Protein AF-A0AAU3Q6U6-F1 (afdb_monomer)

Foldseek 3Di:
DDDDDDDDDDDDDDDDDDDDPPPPPPPDDDPDDPCPVPDDQQAFDDPVLLVVLLVVLVVCVVVVLDDPVRNVVLNVQSVVDGTNNSSVVSVVVSVVSVPDDDDDDDDDDPPCPVPPPVVVVVVVVVVVVVVPPPDDDDDPDDDDPDPDDPPVPDDPPPDDQAFCQALVNVVVVQVQVCVVPVFQKFQKWKGFRQKIKTKHQDPVDNQKIAIWMDRVHTDTDPDDRIDGDDPPRDIDRSVLADSNLSNVCQVCQCVQQVAVVKHFGMKMWHAACDDPRHPAIKIKTWIADPVRWIWIFIAHSHNHTDDTHHTD

Sequence (312 aa):
MQSPTAVTDLTSRRAGASRDTRTTSWRNALIGRRSSSGYPGHTRAREIDRAATVRALDDARAEGQLTADEHSALTELAAEARTLGDLAELVDDLQRRADAPLPPSPPRSYRSTVLNATLGVLAVLAAIAGFAVTGGEDRPPVAQASVPLDLSAVEPLVIATPKLTTAEGMTLFRERYRAKFGDTIVDEVWFHEDYASVKRVAPDGAQWAVGYDYRGGFQPAPGPVLSTRERDRVPVDLATVDFEAIGKVAATAPVTTKVPQGVVSTVSIDVPDSGSFGGRPVAEVNVRNERSQYGDVQVSITGEVLKVREVR

Structure (mmCIF, N/CA/C/O backbone):
data_AF-A0AAU3Q6U6-F1
#
_entry.id   AF-A0AAU3Q6U6-F1
#
loop_
_atom_site.group_PDB
_atom_site.id
_atom_site.type_symbol
_atom_site.label_atom_id
_atom_site.label_alt_id
_atom_site.label_comp_id
_atom_site.label_asym_id
_atom_site.label_entity_id
_atom_site.label_seq_id
_atom_site.pdbx_PDB_ins_code
_atom_site.Cartn_x
_atom_site.Cartn_y
_atom_site.Cartn_z
_atom_site.occupancy
_atom_site.B_iso_or_equiv
_atom_site.auth_seq_id
_atom_site.auth_comp_id
_atom_site.auth_asym_id
_atom_site.auth_atom_id
_atom_site.pdbx_PDB_model_num
ATOM 1 N N . MET A 1 1 ? 82.939 33.287 -1.348 1.00 40.28 1 MET A N 1
ATOM 2 C CA . MET A 1 1 ? 81.701 33.173 -2.146 1.00 40.28 1 MET A CA 1
ATOM 3 C C . MET A 1 1 ? 80.531 33.171 -1.177 1.00 40.28 1 MET A C 1
ATOM 5 O O . MET A 1 1 ? 80.580 32.420 -0.218 1.00 40.28 1 MET A O 1
ATOM 9 N N . GLN A 1 2 ? 79.570 34.063 -1.434 1.00 42.53 2 GLN A N 1
ATOM 10 C CA . GLN A 1 2 ? 78.319 34.343 -0.706 1.00 42.53 2 GLN A CA 1
ATOM 11 C C . GLN A 1 2 ? 78.406 35.019 0.682 1.00 42.53 2 GLN A C 1
ATOM 13 O O . GLN A 1 2 ? 78.430 34.408 1.741 1.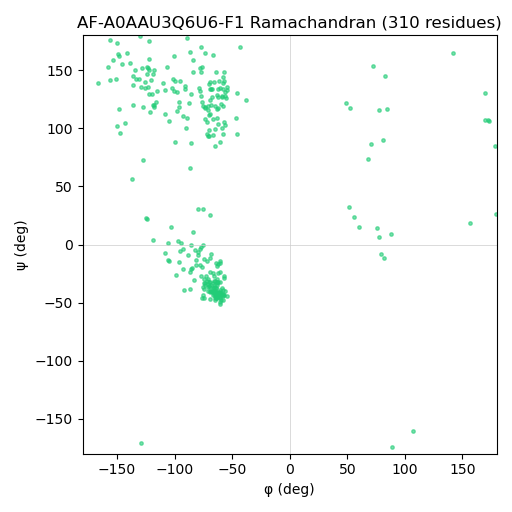00 42.53 2 GLN A O 1
ATOM 18 N N . SER A 1 3 ? 78.438 36.348 0.554 1.00 38.97 3 SER A N 1
ATOM 19 C CA . SER A 1 3 ? 77.976 37.469 1.386 1.00 38.97 3 SER A CA 1
ATOM 20 C C . SER A 1 3 ? 76.572 37.331 2.042 1.00 38.97 3 SER A C 1
ATOM 22 O O . SER A 1 3 ? 75.830 36.421 1.678 1.00 38.97 3 SER A O 1
ATOM 24 N N . PRO A 1 4 ? 76.197 38.244 2.976 1.00 58.09 4 PRO A N 1
ATOM 25 C CA . PRO A 1 4 ? 75.514 37.921 4.246 1.00 58.09 4 PRO A CA 1
ATOM 26 C C . PRO A 1 4 ? 74.229 38.743 4.561 1.00 58.09 4 PRO A C 1
ATOM 28 O O . PRO A 1 4 ? 73.846 39.612 3.784 1.00 58.09 4 PRO A O 1
ATOM 31 N N . THR A 1 5 ? 73.710 38.595 5.803 1.00 40.66 5 THR A N 1
ATOM 32 C CA . THR A 1 5 ? 72.963 39.607 6.625 1.00 40.66 5 THR A CA 1
ATOM 33 C C . THR A 1 5 ? 71.524 39.962 6.179 1.00 40.66 5 THR A C 1
ATOM 35 O O . THR A 1 5 ? 71.197 39.853 5.013 1.00 40.66 5 THR A O 1
ATOM 38 N N . ALA A 1 6 ? 70.569 40.401 7.009 1.00 37.91 6 ALA A N 1
ATOM 39 C CA . ALA A 1 6 ? 70.569 40.886 8.387 1.00 37.91 6 ALA A CA 1
ATOM 40 C C . ALA A 1 6 ? 69.169 40.744 9.020 1.00 37.91 6 ALA A C 1
ATOM 42 O O . ALA A 1 6 ? 68.145 40.853 8.349 1.00 37.91 6 ALA A O 1
ATOM 43 N N . VAL A 1 7 ? 69.170 40.597 10.344 1.00 41.94 7 VAL A N 1
ATOM 44 C CA . VAL A 1 7 ? 68.083 40.976 11.253 1.00 41.94 7 VAL A CA 1
ATOM 45 C C . VAL A 1 7 ? 68.163 42.487 11.475 1.00 41.94 7 VAL A C 1
ATOM 47 O O . VAL A 1 7 ? 69.245 43.005 11.751 1.00 41.94 7 VAL A O 1
ATOM 50 N N . THR A 1 8 ? 67.038 43.199 11.420 1.00 39.09 8 THR A N 1
ATOM 51 C CA . THR A 1 8 ? 66.878 44.478 12.127 1.00 39.09 8 THR A CA 1
ATOM 52 C C . THR A 1 8 ? 65.421 44.641 12.542 1.00 39.09 8 THR A C 1
ATOM 54 O O . THR A 1 8 ? 64.518 44.688 11.712 1.00 39.09 8 THR A O 1
ATOM 57 N N . ASP A 1 9 ? 65.236 44.678 13.853 1.00 36.41 9 ASP A N 1
ATOM 58 C CA . ASP A 1 9 ? 64.052 45.142 14.564 1.00 36.41 9 ASP A CA 1
ATOM 59 C C . ASP A 1 9 ? 64.133 46.672 14.706 1.00 36.41 9 ASP A C 1
ATOM 61 O O . ASP A 1 9 ? 65.248 47.185 14.802 1.00 36.41 9 ASP A O 1
ATOM 65 N N . LEU A 1 10 ? 62.991 47.375 14.721 1.00 33.50 10 LEU A N 1
ATOM 66 C CA . LEU A 1 10 ? 62.730 48.599 15.506 1.00 33.50 10 LEU A CA 1
ATOM 67 C C . LEU A 1 10 ? 61.415 49.292 15.086 1.00 33.50 10 LEU A C 1
ATOM 69 O O . LEU A 1 10 ? 61.331 49.994 14.084 1.00 33.50 10 LEU A O 1
ATOM 73 N N . THR A 1 11 ? 60.425 49.153 15.975 1.00 36.66 11 THR A N 1
ATOM 74 C CA . THR A 1 11 ? 59.533 50.204 16.522 1.00 36.66 11 THR A CA 1
ATOM 75 C C . THR A 1 11 ? 58.827 51.209 15.603 1.00 36.66 11 THR A C 1
ATOM 77 O O . THR A 1 11 ? 59.456 52.106 15.056 1.00 36.66 11 THR A O 1
ATOM 80 N N . SER A 1 12 ? 57.485 51.227 15.678 1.00 33.91 12 SER A N 1
ATOM 81 C CA . SER A 1 12 ? 56.650 52.435 15.906 1.00 33.91 12 SER A CA 1
ATOM 82 C C . SER A 1 12 ? 55.154 52.078 15.753 1.00 33.91 12 SER A C 1
ATOM 84 O O . SER A 1 12 ? 54.718 51.710 14.674 1.00 33.91 12 SER A O 1
ATOM 86 N N . ARG A 1 13 ? 54.362 51.988 16.832 1.00 33.09 13 ARG A N 1
ATOM 87 C CA . ARG A 1 13 ? 53.553 53.061 17.462 1.00 33.09 13 ARG A CA 1
ATOM 88 C C . ARG A 1 13 ? 52.161 53.292 16.817 1.00 33.09 13 ARG A C 1
ATOM 90 O O . ARG A 1 13 ? 52.053 53.873 15.750 1.00 33.09 13 ARG A O 1
ATOM 97 N N . ARG A 1 14 ? 51.137 53.042 17.652 1.00 31.28 14 ARG A N 1
ATOM 98 C CA . ARG A 1 14 ? 49.847 53.763 17.825 1.00 31.28 14 ARG A CA 1
ATOM 99 C C . ARG A 1 14 ? 48.633 53.499 16.909 1.00 31.28 14 ARG A C 1
ATOM 101 O O . ARG A 1 14 ? 48.745 53.427 15.699 1.00 31.28 14 ARG A O 1
ATOM 108 N N . ALA A 1 15 ? 47.479 53.603 17.594 1.00 32.31 15 ALA A N 1
ATOM 109 C CA . ALA A 1 15 ? 46.078 53.724 17.154 1.00 32.31 15 ALA A CA 1
ATOM 110 C C . ALA A 1 15 ? 45.446 52.398 16.678 1.00 32.31 15 ALA A C 1
ATOM 112 O O . ALA A 1 15 ? 45.916 51.794 15.735 1.00 32.31 15 ALA A O 1
ATOM 113 N N . GLY A 1 16 ? 44.423 51.810 17.306 1.00 31.11 16 GLY A N 1
ATOM 114 C CA . GLY A 1 16 ? 43.308 52.395 18.041 1.00 31.11 16 GLY A CA 1
ATOM 115 C C . GLY A 1 16 ? 42.231 52.849 17.060 1.00 31.11 16 GLY A C 1
ATOM 116 O O . GLY A 1 16 ? 42.312 53.988 16.631 1.00 31.11 16 GLY A O 1
ATOM 117 N N . ALA A 1 17 ? 41.273 51.978 16.712 1.00 31.95 17 ALA A N 1
ATOM 118 C CA . ALA A 1 17 ? 39.868 52.320 16.434 1.00 31.95 17 ALA A CA 1
ATOM 119 C C . ALA A 1 17 ? 39.086 51.146 15.810 1.00 31.95 17 ALA A C 1
ATOM 121 O O . ALA A 1 17 ? 39.504 50.541 14.832 1.00 31.95 17 ALA A O 1
ATOM 122 N N . SER A 1 18 ? 37.923 50.909 16.420 1.00 34.34 18 SER A N 1
ATOM 123 C CA . SER A 1 18 ? 36.642 50.462 15.860 1.00 34.34 18 SER A CA 1
ATOM 124 C C . SER A 1 18 ? 36.558 49.210 14.980 1.00 34.34 18 SER A C 1
ATOM 126 O O . SER A 1 18 ? 36.970 49.179 13.823 1.00 34.34 18 SER A O 1
ATOM 128 N N . ARG A 1 19 ? 35.792 48.249 15.516 1.00 37.84 19 ARG A N 1
ATOM 129 C CA . ARG A 1 19 ? 34.838 47.429 14.761 1.00 37.84 19 ARG A CA 1
ATOM 130 C C . ARG A 1 19 ? 34.144 48.284 13.702 1.00 37.84 19 ARG A C 1
ATOM 132 O O . ARG A 1 19 ? 33.500 49.264 14.059 1.00 37.84 19 ARG A O 1
ATOM 139 N N . ASP A 1 20 ? 34.218 47.855 12.453 1.00 34.31 20 ASP A N 1
ATOM 140 C CA . ASP A 1 20 ? 33.202 48.198 11.471 1.00 34.31 20 ASP A CA 1
ATOM 141 C C . ASP A 1 20 ? 33.057 47.029 10.496 1.00 34.31 20 ASP A C 1
ATOM 143 O O . ASP A 1 20 ? 33.844 46.828 9.569 1.00 34.31 20 ASP A O 1
ATOM 147 N N . THR A 1 21 ? 32.076 46.181 10.791 1.00 37.97 21 THR A N 1
ATOM 148 C CA . THR A 1 21 ? 31.503 45.207 9.866 1.00 37.97 21 THR A CA 1
ATOM 149 C C . THR A 1 21 ? 30.909 45.970 8.693 1.00 37.97 21 THR A C 1
ATOM 151 O O . THR A 1 21 ? 29.730 46.314 8.699 1.00 37.97 21 THR A O 1
ATOM 154 N N . ARG A 1 22 ? 31.729 46.237 7.674 1.00 31.73 22 ARG A N 1
ATOM 155 C CA . ARG A 1 22 ? 31.227 46.682 6.379 1.00 31.73 22 ARG A CA 1
ATOM 156 C C . ARG A 1 22 ? 30.561 45.499 5.695 1.00 31.73 22 ARG A C 1
ATOM 158 O O . ARG A 1 22 ? 31.198 44.676 5.045 1.00 31.73 22 ARG A O 1
ATOM 165 N N . THR A 1 23 ? 29.252 45.438 5.880 1.00 36.19 23 THR A N 1
ATOM 166 C CA . THR A 1 23 ? 28.285 44.907 4.928 1.00 36.19 23 THR A CA 1
ATOM 167 C C . THR A 1 23 ? 28.595 45.472 3.543 1.00 36.19 23 THR A C 1
ATOM 169 O O . THR A 1 23 ? 28.188 46.577 3.185 1.00 36.19 23 THR A O 1
ATOM 172 N N . THR A 1 24 ? 29.352 44.717 2.748 1.00 33.94 24 THR A N 1
ATOM 173 C CA . THR A 1 24 ? 29.457 44.960 1.311 1.00 33.94 24 THR A CA 1
ATOM 174 C C . THR A 1 24 ? 28.081 44.708 0.710 1.00 33.94 24 THR A C 1
ATOM 176 O O . THR A 1 24 ? 27.645 43.577 0.522 1.00 33.94 24 THR A O 1
ATOM 179 N N . SER A 1 25 ? 27.376 45.811 0.488 1.00 32.25 25 SER A N 1
ATOM 180 C CA . SER A 1 25 ? 26.169 45.920 -0.313 1.00 32.25 25 SER A CA 1
ATOM 181 C C . SER A 1 25 ? 26.452 45.404 -1.727 1.00 32.25 25 SER A C 1
ATOM 183 O O . SER A 1 25 ? 27.030 46.119 -2.541 1.00 32.25 25 SER A O 1
ATOM 185 N N . TRP A 1 26 ? 25.998 44.189 -2.033 1.00 31.75 26 TRP A N 1
ATOM 186 C CA . TRP A 1 26 ? 25.990 43.596 -3.380 1.00 31.75 26 TRP A CA 1
ATOM 187 C C . TRP A 1 26 ? 24.824 44.108 -4.247 1.00 31.75 26 TRP A C 1
ATOM 189 O O . TRP A 1 26 ? 24.308 43.403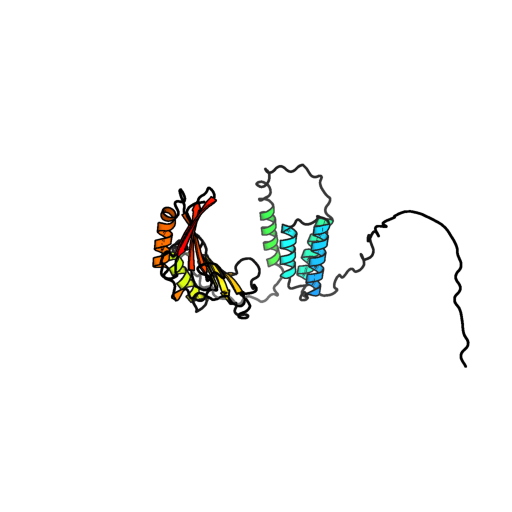 -5.109 1.00 31.75 26 TRP A O 1
ATOM 199 N N . ARG A 1 27 ? 24.385 45.354 -4.030 1.00 30.95 27 ARG A N 1
ATOM 200 C CA . ARG A 1 27 ? 23.413 46.011 -4.906 1.00 30.95 27 ARG A CA 1
ATOM 201 C C . ARG A 1 27 ? 24.094 46.409 -6.217 1.00 30.95 27 ARG A C 1
ATOM 203 O O . ARG A 1 27 ? 24.966 47.270 -6.222 1.00 30.95 27 ARG A O 1
ATOM 210 N N . ASN A 1 28 ? 23.602 45.838 -7.314 1.00 35.97 28 ASN A N 1
ATOM 211 C CA . ASN A 1 28 ? 23.705 46.353 -8.681 1.00 35.97 28 ASN A CA 1
ATOM 212 C C . ASN A 1 28 ? 25.089 46.374 -9.341 1.00 35.97 28 ASN A C 1
ATOM 214 O O . ASN A 1 28 ? 25.630 47.427 -9.665 1.00 35.97 28 ASN A O 1
ATOM 218 N N . ALA A 1 29 ? 25.569 45.196 -9.723 1.00 30.20 29 ALA A N 1
ATOM 219 C CA . ALA A 1 29 ? 26.283 45.045 -10.986 1.00 30.20 29 ALA A CA 1
ATOM 220 C C . ALA A 1 29 ? 26.040 43.623 -11.494 1.00 30.20 29 ALA A C 1
ATOM 222 O O . ALA A 1 29 ? 26.608 42.695 -10.937 1.00 30.20 29 ALA A O 1
ATOM 223 N N . LEU A 1 30 ? 25.138 43.497 -12.479 1.00 37.06 30 LEU A N 1
ATOM 224 C CA . LEU A 1 30 ? 24.973 42.421 -13.483 1.00 37.06 30 LEU A CA 1
ATOM 225 C C . LEU A 1 30 ? 23.534 42.346 -14.056 1.00 37.06 30 LEU A C 1
ATOM 227 O O . LEU A 1 30 ? 23.187 41.388 -14.741 1.00 37.06 30 LEU A O 1
ATOM 231 N N . ILE A 1 31 ? 22.728 43.410 -13.921 1.00 42.16 31 ILE A N 1
ATOM 232 C CA . ILE A 1 31 ? 21.690 43.719 -14.921 1.00 42.16 31 ILE A CA 1
ATOM 233 C C . ILE A 1 31 ? 22.434 44.093 -16.205 1.00 42.16 31 ILE A C 1
ATOM 235 O O . ILE A 1 31 ? 22.919 45.215 -16.348 1.00 42.16 31 ILE A O 1
ATOM 239 N N . GLY A 1 32 ? 22.636 43.127 -17.100 1.00 33.84 32 GLY A N 1
ATOM 240 C CA . GLY A 1 32 ? 23.518 43.381 -18.232 1.00 33.84 32 GLY A CA 1
ATOM 241 C C . GLY A 1 32 ? 23.757 42.258 -19.223 1.00 33.84 32 GLY A C 1
ATOM 242 O O . GLY A 1 32 ? 24.785 42.302 -19.884 1.00 33.84 32 GLY A O 1
ATOM 243 N N . ARG A 1 33 ? 22.846 41.294 -19.395 1.00 32.16 33 ARG A N 1
ATOM 244 C CA . ARG A 1 33 ? 22.688 40.622 -20.695 1.00 32.16 33 ARG A CA 1
ATOM 245 C C . ARG A 1 33 ? 21.215 40.342 -20.933 1.00 32.16 33 ARG A C 1
ATOM 247 O O . ARG A 1 33 ? 20.656 39.403 -20.388 1.00 32.16 33 ARG A O 1
ATOM 254 N N . ARG A 1 34 ? 20.612 41.147 -21.809 1.00 40.75 34 ARG A N 1
ATOM 255 C CA . ARG A 1 34 ? 19.480 40.693 -22.613 1.00 40.75 34 ARG A CA 1
ATOM 256 C C . ARG A 1 34 ? 19.972 39.478 -23.393 1.00 40.75 34 ARG A C 1
ATOM 258 O O . ARG A 1 34 ? 20.597 39.630 -24.438 1.00 40.75 34 ARG A O 1
ATOM 265 N N . SER A 1 35 ? 19.740 38.279 -22.883 1.00 44.19 35 SER A N 1
ATOM 266 C CA . SER A 1 35 ? 19.667 37.100 -23.731 1.00 44.19 35 SER A CA 1
ATOM 267 C C . SER A 1 35 ? 18.229 36.991 -24.220 1.00 44.19 35 SER A C 1
ATOM 269 O O . SER A 1 35 ? 17.525 36.039 -23.902 1.00 44.19 35 SER A O 1
ATOM 271 N N . SER A 1 36 ? 17.794 37.959 -25.035 1.00 49.78 36 SER A N 1
ATOM 272 C CA . SER A 1 36 ? 16.873 37.609 -26.111 1.00 49.78 36 SER A CA 1
ATOM 273 C C . SER A 1 36 ? 17.689 36.707 -27.029 1.00 49.78 36 SER A C 1
ATOM 275 O O . SER A 1 36 ? 18.416 37.170 -27.910 1.00 49.78 36 SER A O 1
ATOM 277 N N . SER A 1 37 ? 17.706 35.426 -26.678 1.00 50.78 37 SER A N 1
ATOM 278 C CA . SER A 1 37 ? 18.260 34.349 -27.473 1.00 50.78 37 SER A CA 1
ATOM 279 C C . SER A 1 37 ? 17.731 34.556 -28.890 1.00 50.78 37 SER A C 1
ATOM 281 O O . SER A 1 37 ? 16.533 34.440 -29.115 1.00 50.78 37 SER A O 1
ATOM 283 N N . GLY A 1 38 ? 18.588 34.964 -29.833 1.00 55.72 38 GLY A N 1
ATOM 284 C CA . GLY A 1 38 ? 18.219 35.221 -31.234 1.00 55.72 38 GLY A CA 1
ATOM 285 C C . GLY A 1 38 ? 17.859 33.945 -32.002 1.00 55.72 38 GLY A C 1
ATOM 286 O O . GLY A 1 38 ? 18.047 33.875 -33.212 1.00 55.72 38 GLY A O 1
ATOM 287 N N . TYR A 1 39 ? 17.414 32.919 -31.281 1.00 58.62 39 TYR A N 1
ATOM 288 C CA . TYR A 1 39 ? 17.035 31.617 -31.779 1.00 58.62 39 TYR A CA 1
ATOM 289 C C . TYR A 1 39 ? 15.505 31.544 -31.851 1.00 58.62 39 TYR A C 1
ATOM 291 O O . TYR A 1 39 ? 14.822 32.081 -30.978 1.00 58.62 39 TYR A O 1
ATOM 299 N N . PRO A 1 40 ? 14.944 30.886 -32.875 1.00 71.06 40 PRO A N 1
ATOM 300 C CA . PRO A 1 40 ? 13.499 30.761 -33.023 1.00 71.06 40 PRO A CA 1
ATOM 301 C C . PRO A 1 40 ? 12.854 30.083 -31.807 1.00 71.06 40 PRO A C 1
ATOM 303 O O . PRO A 1 40 ? 13.419 29.127 -31.273 1.00 71.06 40 PRO A O 1
ATOM 306 N N . GLY A 1 41 ? 11.646 30.502 -31.420 1.00 68.31 41 GLY A N 1
ATOM 307 C CA . GLY A 1 41 ? 10.931 29.951 -30.257 1.00 68.31 41 GLY A CA 1
ATOM 308 C C . GLY A 1 41 ? 10.701 28.434 -30.307 1.00 68.31 41 GLY A C 1
ATOM 309 O O . GLY A 1 41 ? 10.715 27.787 -29.272 1.00 68.31 41 GLY A O 1
ATOM 310 N N . HIS A 1 42 ? 10.621 27.834 -31.499 1.00 71.19 42 HIS A N 1
ATOM 311 C CA . HIS A 1 42 ? 10.498 26.379 -31.685 1.00 71.19 42 HIS A CA 1
ATOM 312 C C . HIS A 1 42 ? 11.804 25.596 -31.438 1.00 71.19 42 HIS A C 1
ATOM 314 O O . HIS A 1 42 ? 11.843 24.374 -31.591 1.00 71.19 42 HIS A O 1
ATOM 320 N N . THR A 1 43 ? 12.900 26.274 -31.090 1.00 77.62 43 THR A N 1
ATOM 321 C CA . THR A 1 43 ? 14.170 25.617 -30.767 1.00 77.62 43 THR A CA 1
ATOM 322 C C . THR A 1 43 ? 14.030 24.843 -29.463 1.00 77.62 43 THR A C 1
ATOM 324 O O . THR A 1 43 ? 13.533 25.377 -28.473 1.00 77.62 43 THR A O 1
ATOM 327 N N . ARG A 1 44 ? 14.503 23.592 -29.439 1.00 83.94 44 ARG A N 1
ATOM 328 C CA . ARG A 1 44 ? 14.466 22.750 -28.237 1.00 83.94 44 ARG A CA 1
ATOM 329 C C . ARG A 1 44 ? 15.230 23.404 -27.080 1.00 83.94 44 ARG A C 1
ATOM 331 O O . ARG A 1 44 ? 16.414 23.708 -27.229 1.00 83.94 44 ARG A O 1
ATOM 338 N N . ALA A 1 45 ? 14.574 23.532 -25.929 1.00 83.69 45 ALA A N 1
ATOM 339 C CA . ALA A 1 45 ? 15.178 24.034 -24.702 1.00 83.69 45 ALA A CA 1
ATOM 340 C C . ALA A 1 45 ? 16.230 23.052 -24.177 1.00 83.69 45 ALA A C 1
ATOM 342 O O . ALA A 1 45 ? 15.966 21.850 -23.998 1.00 83.69 45 ALA A O 1
ATOM 343 N N . ARG A 1 46 ? 17.436 23.562 -23.932 1.00 79.94 46 ARG A N 1
ATOM 344 C CA . ARG A 1 46 ? 18.512 22.807 -23.297 1.00 79.94 46 ARG A CA 1
ATOM 345 C C . ARG A 1 46 ? 18.383 22.920 -21.786 1.00 79.94 46 ARG A C 1
ATOM 347 O O . ARG A 1 46 ? 17.715 23.799 -21.253 1.00 79.94 46 ARG A O 1
ATOM 354 N N . GLU A 1 47 ? 19.107 22.055 -21.094 1.00 79.31 47 GLU A N 1
ATOM 355 C CA . GLU A 1 47 ? 19.128 22.055 -19.633 1.00 79.31 47 GLU A CA 1
ATOM 356 C C . GLU A 1 47 ? 19.654 23.370 -19.043 1.00 79.31 47 GLU A C 1
ATOM 358 O O . GLU A 1 47 ? 19.168 23.834 -18.019 1.00 79.31 47 GLU A O 1
ATOM 363 N N . ILE A 1 48 ? 20.590 24.029 -19.735 1.00 73.69 48 ILE A N 1
ATOM 364 C CA . ILE A 1 48 ? 21.085 25.352 -19.337 1.00 73.69 48 ILE A CA 1
ATOM 365 C C . ILE A 1 48 ? 20.004 26.439 -19.426 1.00 73.69 48 ILE A C 1
ATOM 367 O O . ILE A 1 48 ? 20.018 27.365 -18.619 1.00 73.69 48 ILE A O 1
ATOM 371 N N . ASP A 1 49 ? 19.060 26.307 -20.361 1.00 80.69 49 ASP A N 1
ATOM 372 C CA . ASP A 1 49 ? 17.958 27.253 -20.533 1.00 80.69 49 ASP A CA 1
ATOM 373 C C . ASP A 1 49 ? 16.914 27.046 -19.426 1.00 80.69 49 ASP A C 1
ATOM 375 O O . ASP A 1 49 ? 16.508 28.010 -18.782 1.00 80.69 49 ASP A O 1
ATOM 379 N N . ARG A 1 50 ? 16.575 25.785 -19.107 1.00 84.38 50 ARG A N 1
ATOM 380 C CA . ARG A 1 50 ? 15.703 25.453 -17.963 1.00 84.38 50 ARG A CA 1
ATOM 381 C C . ARG A 1 50 ? 16.297 25.930 -16.641 1.00 84.38 50 ARG A C 1
ATOM 383 O O . ARG A 1 50 ? 15.614 26.579 -15.857 1.00 84.38 50 ARG A O 1
ATOM 390 N N . ALA A 1 51 ? 17.587 25.679 -16.417 1.00 80.38 51 ALA A N 1
ATOM 391 C CA . ALA A 1 51 ? 18.280 26.121 -15.210 1.00 80.38 51 ALA A CA 1
ATOM 392 C C . ALA A 1 51 ? 18.326 27.654 -15.078 1.00 80.38 51 ALA A C 1
ATOM 394 O O . ALA A 1 51 ? 18.301 28.176 -13.964 1.00 80.38 51 ALA A O 1
ATOM 395 N N . ALA A 1 52 ? 18.389 28.389 -16.194 1.00 78.25 52 ALA A N 1
ATOM 396 C CA . ALA A 1 52 ? 18.306 29.847 -16.183 1.00 78.25 52 ALA A CA 1
ATOM 397 C C . ALA A 1 52 ? 16.897 30.339 -15.810 1.00 78.25 52 ALA A C 1
ATOM 399 O O . ALA A 1 52 ? 16.776 31.267 -15.012 1.00 78.25 52 ALA A O 1
ATOM 400 N N . THR A 1 53 ? 15.846 29.690 -16.321 1.00 83.00 53 THR A N 1
ATOM 401 C CA . THR A 1 53 ? 14.453 30.008 -15.972 1.00 83.00 53 THR A CA 1
ATOM 402 C C . THR A 1 53 ? 14.143 29.712 -14.505 1.00 83.00 53 THR A C 1
ATOM 404 O O . THR A 1 53 ? 13.553 30.553 -13.834 1.00 83.00 53 THR A O 1
ATOM 407 N N . VAL A 1 54 ? 14.600 28.576 -13.967 1.00 85.81 54 VAL A N 1
ATOM 408 C CA . VAL A 1 54 ? 14.403 28.233 -12.544 1.00 85.81 54 VAL A CA 1
ATOM 409 C C . VAL A 1 54 ? 15.054 29.269 -11.624 1.00 85.81 54 VAL A C 1
ATOM 411 O O . VAL A 1 54 ? 14.428 29.712 -10.668 1.00 85.81 54 VAL A O 1
ATOM 414 N N . ARG A 1 55 ? 16.254 29.762 -11.961 1.00 82.81 55 ARG A N 1
ATOM 415 C CA . ARG A 1 55 ? 16.891 30.852 -11.198 1.00 82.81 55 ARG A CA 1
ATOM 416 C C . ARG A 1 55 ? 16.063 32.139 -11.196 1.00 82.81 55 ARG A C 1
ATOM 418 O O . ARG A 1 55 ? 15.972 32.791 -10.165 1.00 82.81 55 ARG A O 1
ATOM 425 N N . ALA A 1 56 ? 15.434 32.490 -12.319 1.00 83.25 56 ALA A N 1
ATOM 426 C CA . ALA A 1 56 ? 14.554 33.658 -12.380 1.00 83.25 56 ALA A CA 1
ATOM 427 C C . ALA A 1 56 ? 13.290 33.486 -11.511 1.00 83.25 56 ALA A C 1
ATOM 429 O O . ALA A 1 56 ? 12.825 34.451 -10.906 1.00 83.25 56 ALA A O 1
ATOM 430 N N . LEU A 1 57 ? 12.757 32.262 -11.410 1.00 86.88 57 LEU A N 1
ATOM 431 C CA . LEU A 1 57 ? 11.639 31.934 -10.517 1.00 86.88 57 LEU A CA 1
ATOM 432 C C . LEU A 1 57 ? 12.047 31.997 -9.037 1.00 86.88 57 LEU A C 1
ATOM 434 O O . LEU A 1 57 ? 11.286 32.516 -8.219 1.00 86.88 57 LEU A O 1
ATOM 438 N N . ASP A 1 58 ? 13.247 31.522 -8.694 1.00 82.75 58 ASP A N 1
ATOM 439 C CA . ASP A 1 58 ? 13.805 31.615 -7.339 1.00 82.75 58 ASP A CA 1
ATOM 440 C C . ASP A 1 58 ? 13.983 33.076 -6.901 1.00 82.75 58 ASP A C 1
ATOM 442 O O . ASP A 1 58 ? 13.588 33.449 -5.792 1.00 82.75 58 ASP A O 1
ATOM 446 N N . ASP A 1 59 ? 14.509 33.921 -7.790 1.00 80.38 59 ASP A N 1
ATOM 447 C CA . ASP A 1 59 ? 14.673 35.355 -7.541 1.00 80.38 59 ASP A CA 1
ATOM 448 C C . ASP A 1 59 ? 13.310 36.044 -7.333 1.00 80.38 59 ASP A C 1
ATOM 450 O O . ASP A 1 59 ? 13.131 36.811 -6.385 1.00 80.38 59 ASP A O 1
ATOM 454 N N . ALA A 1 60 ? 12.304 35.717 -8.151 1.00 79.81 60 ALA A N 1
ATOM 455 C CA . ALA A 1 60 ? 10.948 36.248 -7.988 1.00 79.81 60 ALA A CA 1
ATOM 456 C C . ALA A 1 60 ? 10.265 35.762 -6.697 1.00 79.81 60 ALA A C 1
ATOM 458 O O . ALA A 1 60 ? 9.502 36.503 -6.067 1.00 79.81 60 ALA A O 1
ATOM 459 N N . ARG A 1 61 ? 10.564 34.536 -6.251 1.00 83.75 61 ARG A N 1
ATOM 460 C CA . ARG A 1 61 ? 10.109 34.020 -4.955 1.00 83.75 61 ARG A CA 1
ATOM 461 C C . ARG A 1 61 ? 10.765 34.768 -3.795 1.00 83.75 61 ARG A C 1
ATOM 463 O O . ARG A 1 61 ? 10.072 35.083 -2.824 1.00 83.75 61 ARG A O 1
ATOM 470 N N . ALA A 1 62 ? 12.057 35.076 -3.902 1.00 79.62 62 ALA A N 1
ATOM 471 C CA . ALA A 1 62 ? 12.798 35.847 -2.905 1.00 79.62 62 ALA A CA 1
ATOM 472 C C . ALA A 1 62 ? 12.296 37.299 -2.791 1.00 79.62 62 ALA A C 1
ATOM 474 O O . ALA A 1 62 ? 12.197 37.818 -1.679 1.00 79.62 62 ALA A O 1
ATOM 475 N N . GLU A 1 63 ? 11.895 37.913 -3.907 1.00 78.19 63 GLU A N 1
ATOM 476 C CA . GLU A 1 63 ? 11.283 39.252 -3.945 1.00 78.19 63 GLU A CA 1
ATOM 477 C C . GLU A 1 63 ? 9.797 39.246 -3.515 1.00 78.19 63 GLU A C 1
ATOM 479 O O . GLU A 1 63 ? 9.147 40.286 -3.429 1.00 78.19 63 GLU A O 1
ATOM 484 N N . GLY A 1 64 ? 9.234 38.069 -3.214 1.00 80.75 64 GLY A N 1
ATOM 485 C CA . GLY A 1 64 ? 7.852 37.916 -2.752 1.00 80.75 64 GLY A CA 1
ATOM 486 C C . GLY A 1 64 ? 6.794 38.060 -3.848 1.00 80.75 64 GLY A C 1
ATOM 487 O O . GLY A 1 64 ? 5.613 38.185 -3.528 1.00 80.75 64 GLY A O 1
ATOM 488 N N . GLN A 1 65 ? 7.195 38.018 -5.120 1.00 80.44 65 GLN A N 1
ATOM 489 C CA . GLN A 1 65 ? 6.291 38.070 -6.274 1.00 80.44 65 GLN A CA 1
ATOM 490 C C . GLN A 1 65 ? 5.572 36.738 -6.520 1.00 80.44 65 GLN A C 1
ATOM 492 O O . GLN A 1 65 ? 4.532 36.715 -7.173 1.00 80.44 65 GLN A O 1
ATOM 497 N N . LEU A 1 66 ? 6.110 35.641 -5.976 1.00 79.88 66 LEU A N 1
ATOM 498 C CA . LEU A 1 66 ? 5.520 34.305 -6.026 1.00 79.88 66 LEU A CA 1
ATOM 499 C C . LEU A 1 66 ? 5.263 33.768 -4.615 1.00 79.88 66 LEU A C 1
ATOM 501 O O . LEU A 1 66 ? 6.078 33.944 -3.698 1.00 79.88 66 LEU A O 1
ATOM 505 N N . THR A 1 67 ? 4.145 33.070 -4.436 1.00 80.25 67 THR A N 1
ATOM 506 C CA . THR A 1 67 ? 3.915 32.215 -3.262 1.00 80.25 67 THR A CA 1
ATOM 507 C C . THR A 1 67 ? 4.688 30.894 -3.383 1.00 80.25 67 THR A C 1
ATOM 509 O O . THR A 1 67 ? 5.274 30.595 -4.421 1.00 80.25 67 THR A O 1
ATOM 512 N N . ALA A 1 68 ? 4.749 30.103 -2.305 1.00 72.62 68 ALA A N 1
ATOM 513 C CA . ALA A 1 68 ? 5.460 28.819 -2.325 1.00 72.62 68 ALA A CA 1
ATOM 514 C C . ALA A 1 68 ? 4.820 27.812 -3.298 1.00 72.62 68 ALA A C 1
ATOM 516 O O . ALA A 1 68 ? 5.537 27.142 -4.035 1.00 72.62 68 ALA A O 1
ATOM 517 N N . ASP A 1 69 ? 3.488 27.763 -3.339 1.00 70.38 69 ASP A N 1
ATOM 518 C CA . ASP A 1 69 ? 2.747 26.837 -4.200 1.00 70.38 69 ASP A CA 1
ATOM 519 C C . ASP A 1 69 ? 2.866 27.237 -5.680 1.00 70.38 69 ASP A C 1
ATOM 521 O O . ASP A 1 69 ? 3.088 26.388 -6.541 1.00 70.38 69 ASP A O 1
ATOM 525 N N . GLU A 1 70 ? 2.806 28.541 -5.982 1.00 79.62 70 GLU A N 1
ATOM 526 C CA . GLU A 1 70 ? 3.019 29.061 -7.341 1.00 79.62 70 GLU A CA 1
ATOM 527 C C . GLU A 1 70 ? 4.450 28.831 -7.826 1.00 79.62 70 GLU A C 1
ATOM 529 O O . GLU A 1 70 ? 4.655 28.468 -8.981 1.00 79.62 70 GLU A O 1
ATOM 534 N N . HIS A 1 71 ? 5.444 29.013 -6.952 1.00 87.31 71 HIS A N 1
ATOM 535 C CA . HIS A 1 71 ? 6.838 28.716 -7.278 1.00 87.31 71 HIS A CA 1
ATOM 536 C C . HIS A 1 71 ? 7.035 27.229 -7.600 1.00 87.31 71 HIS A C 1
ATOM 538 O O . HIS A 1 71 ? 7.665 26.920 -8.611 1.00 87.31 71 HIS A O 1
ATOM 544 N N . SER A 1 72 ? 6.432 26.319 -6.825 1.00 78.56 72 SER A N 1
ATOM 545 C CA . SER A 1 72 ? 6.481 24.875 -7.103 1.00 78.56 72 SER A CA 1
ATOM 546 C C . SER A 1 72 ? 5.866 24.542 -8.466 1.00 78.56 72 SER A C 1
ATOM 548 O O . SER A 1 72 ? 6.511 23.895 -9.288 1.00 78.56 72 SER A O 1
ATOM 550 N N . ALA A 1 73 ? 4.663 25.053 -8.747 1.00 79.12 73 ALA A N 1
ATOM 551 C CA . ALA A 1 73 ? 3.967 24.806 -10.010 1.00 79.12 73 ALA A CA 1
ATOM 552 C C . ALA A 1 73 ? 4.718 25.383 -11.226 1.00 79.12 73 ALA A C 1
ATOM 554 O O . ALA A 1 73 ? 4.837 24.731 -12.261 1.00 79.12 73 ALA A O 1
ATOM 555 N N . LEU A 1 74 ? 5.270 26.596 -11.110 1.00 81.44 74 LEU A N 1
ATOM 556 C CA . LEU A 1 74 ? 6.043 27.218 -12.191 1.00 81.44 74 LEU A CA 1
ATOM 557 C C . LEU A 1 74 ? 7.383 26.510 -12.428 1.00 81.44 74 LEU A C 1
ATOM 559 O O . LEU A 1 74 ? 7.845 26.438 -13.566 1.00 81.44 74 LEU A O 1
ATOM 563 N N . THR A 1 75 ? 7.991 25.957 -11.377 1.00 82.06 75 THR A N 1
ATOM 564 C CA . THR A 1 75 ? 9.225 25.167 -11.487 1.00 82.06 75 THR A CA 1
ATOM 565 C C . THR A 1 75 ? 8.971 23.839 -12.202 1.00 82.06 75 THR A C 1
ATOM 567 O O . THR A 1 75 ? 9.769 23.443 -13.052 1.00 82.06 75 THR A O 1
ATOM 570 N N . GLU A 1 76 ? 7.841 23.182 -11.928 1.00 83.62 76 GLU A N 1
ATOM 571 C CA . GLU A 1 76 ? 7.402 21.983 -12.656 1.00 83.62 76 GLU A CA 1
ATOM 572 C C . GLU A 1 76 ? 7.141 22.288 -14.140 1.00 83.62 76 GLU A C 1
ATOM 574 O O . GLU A 1 76 ? 7.662 21.595 -15.015 1.00 83.62 76 GLU A O 1
ATOM 579 N N . LEU A 1 77 ? 6.447 23.390 -14.448 1.00 79.50 77 LEU A N 1
ATOM 580 C CA . LEU A 1 77 ? 6.216 23.826 -15.832 1.00 79.50 77 LEU A CA 1
ATOM 581 C C . LEU A 1 77 ? 7.522 24.146 -16.578 1.00 79.50 77 LEU A C 1
ATOM 583 O O . LEU A 1 77 ? 7.688 23.769 -17.740 1.00 79.50 77 LEU A O 1
ATOM 587 N N . ALA A 1 78 ? 8.482 24.795 -15.914 1.00 82.19 78 ALA A N 1
ATOM 588 C CA . ALA A 1 78 ? 9.798 25.061 -16.492 1.00 82.19 78 ALA A CA 1
ATOM 589 C C . ALA A 1 78 ? 10.597 23.768 -16.757 1.00 82.19 78 ALA A C 1
ATOM 591 O O . ALA A 1 78 ? 11.373 23.710 -17.716 1.00 82.19 78 ALA A O 1
ATOM 592 N N . ALA A 1 79 ? 10.400 22.724 -15.944 1.00 81.06 79 ALA A N 1
ATOM 593 C CA . ALA A 1 79 ? 11.022 21.416 -16.144 1.00 81.06 79 ALA A CA 1
ATOM 594 C C . ALA A 1 79 ? 10.424 20.663 -17.348 1.00 81.06 79 ALA A C 1
ATOM 596 O O . ALA A 1 79 ? 11.157 20.007 -18.094 1.00 81.06 79 ALA A O 1
ATOM 597 N N . GLU A 1 80 ? 9.116 20.796 -17.580 1.00 83.62 80 GLU A N 1
ATOM 598 C CA . GLU A 1 80 ? 8.406 20.144 -18.690 1.00 83.62 80 GLU A CA 1
ATOM 599 C C . GLU A 1 80 ? 8.545 20.872 -20.036 1.00 83.62 80 GLU A C 1
ATOM 601 O O . GLU A 1 80 ? 8.344 20.264 -21.095 1.00 83.62 80 GLU A O 1
ATOM 606 N N . ALA A 1 81 ? 8.948 22.145 -20.016 1.00 84.12 81 ALA A N 1
ATOM 607 C CA . ALA A 1 81 ? 9.137 22.965 -21.204 1.00 84.12 81 ALA A CA 1
ATOM 608 C C . ALA A 1 81 ? 10.101 22.320 -22.219 1.00 84.12 81 ALA A C 1
ATOM 610 O O . ALA A 1 81 ? 11.259 21.956 -21.934 1.00 84.12 81 ALA A O 1
ATOM 611 N N . ARG A 1 82 ? 9.613 22.188 -23.457 1.00 80.50 82 ARG A N 1
ATOM 612 C CA . ARG A 1 82 ? 10.340 21.524 -24.545 1.00 80.50 82 ARG A CA 1
ATOM 613 C C . ARG A 1 82 ? 11.028 22.524 -25.452 1.00 80.50 82 ARG A C 1
ATOM 615 O O . ARG A 1 82 ? 12.045 22.164 -26.052 1.00 80.50 82 ARG A O 1
ATOM 622 N N . THR A 1 83 ? 10.523 23.751 -25.534 1.00 86.94 83 THR A N 1
ATOM 623 C CA . THR A 1 83 ? 11.037 24.787 -26.429 1.00 86.94 83 THR A CA 1
ATOM 624 C C . THR A 1 83 ? 11.474 26.050 -25.688 1.00 86.94 83 THR A C 1
ATOM 626 O O . THR A 1 83 ? 11.088 26.299 -24.547 1.00 86.94 83 THR A O 1
ATOM 629 N N . LEU A 1 84 ? 12.324 26.850 -26.336 1.00 78.31 84 LEU A N 1
ATOM 630 C CA . LEU A 1 84 ? 12.714 28.167 -25.828 1.00 78.31 84 LEU A CA 1
ATOM 631 C C . LEU A 1 84 ? 11.533 29.146 -25.796 1.00 78.31 84 LEU A C 1
ATOM 633 O O . LEU A 1 84 ? 11.541 30.056 -24.974 1.00 78.31 84 LEU A O 1
ATOM 637 N N . GLY A 1 85 ? 10.535 28.960 -26.665 1.00 74.31 85 GLY A N 1
ATOM 638 C CA . GLY A 1 85 ? 9.288 29.722 -26.652 1.00 74.31 85 GLY A CA 1
ATOM 639 C C . GLY A 1 85 ? 8.484 29.473 -25.378 1.00 74.31 85 GLY A C 1
ATOM 640 O O . GLY A 1 85 ? 8.103 30.436 -24.722 1.00 74.31 85 GLY A O 1
ATOM 641 N N . ASP A 1 86 ? 8.340 28.206 -24.978 1.00 77.81 86 ASP A N 1
ATOM 642 C CA . ASP A 1 86 ? 7.613 27.812 -23.760 1.00 77.81 86 ASP A CA 1
ATOM 643 C C . ASP A 1 86 ? 8.240 28.457 -22.506 1.00 77.81 86 ASP A C 1
ATOM 645 O O . ASP A 1 86 ? 7.552 28.982 -21.633 1.00 77.81 86 ASP A O 1
ATOM 649 N N . LEU A 1 87 ? 9.577 28.463 -22.430 1.00 81.56 87 LEU A N 1
ATOM 650 C CA . LEU A 1 87 ? 10.309 29.103 -21.332 1.00 81.56 87 LEU A CA 1
ATOM 651 C C . LEU A 1 87 ? 10.212 30.635 -21.373 1.00 81.56 87 LEU A C 1
ATOM 653 O O . LEU A 1 87 ? 10.181 31.270 -20.320 1.00 81.56 87 LEU A O 1
ATOM 657 N N . ALA A 1 88 ? 10.186 31.234 -22.565 1.00 77.56 88 ALA A N 1
ATOM 658 C CA . ALA A 1 88 ? 10.073 32.681 -22.725 1.00 77.56 88 ALA A CA 1
ATOM 659 C C . ALA A 1 88 ? 8.688 33.197 -22.313 1.00 77.56 88 ALA A C 1
ATOM 661 O O . ALA A 1 88 ? 8.605 34.257 -21.702 1.00 77.56 88 ALA A O 1
ATOM 662 N N . GLU A 1 89 ? 7.626 32.440 -22.589 1.00 81.31 89 GLU A N 1
ATOM 663 C CA . GLU A 1 89 ? 6.256 32.778 -22.191 1.00 81.31 89 GLU A CA 1
ATOM 664 C C . GLU A 1 89 ? 6.084 32.774 -20.663 1.00 81.31 89 GLU A C 1
ATOM 666 O O . GLU A 1 89 ? 5.521 33.713 -20.101 1.00 81.31 89 GLU A O 1
ATOM 671 N N . LEU A 1 90 ? 6.666 31.783 -19.974 1.00 79.88 90 LEU A N 1
ATOM 672 C CA . LEU A 1 90 ? 6.681 31.716 -18.505 1.00 79.88 90 LEU A CA 1
ATOM 673 C C . LEU A 1 90 ? 7.381 32.930 -17.868 1.00 79.88 90 LEU A C 1
ATOM 675 O O . LEU A 1 90 ? 6.914 33.471 -16.866 1.00 79.88 90 LEU A O 1
ATOM 679 N N . VAL A 1 91 ? 8.502 33.369 -18.447 1.00 80.94 91 VAL A N 1
ATOM 680 C CA . VAL A 1 91 ? 9.261 34.528 -17.949 1.00 80.94 91 VAL A CA 1
ATOM 681 C C . VAL A 1 91 ? 8.567 35.850 -18.295 1.00 80.94 91 VAL A C 1
ATOM 683 O O . VAL A 1 91 ? 8.587 36.776 -17.485 1.00 80.94 91 VAL A O 1
ATOM 686 N N . ASP A 1 92 ? 7.936 35.951 -19.463 1.00 75.81 92 ASP A N 1
ATOM 687 C CA . ASP A 1 92 ? 7.188 37.141 -19.885 1.00 75.81 92 ASP A CA 1
ATOM 688 C C . ASP A 1 92 ? 5.934 37.367 -19.023 1.00 75.81 92 ASP A C 1
ATOM 690 O O . ASP A 1 92 ? 5.659 38.496 -18.611 1.00 75.81 92 ASP A O 1
ATOM 694 N N . ASP A 1 93 ? 5.208 36.302 -18.664 1.00 74.94 93 ASP A N 1
ATOM 695 C CA . ASP A 1 93 ? 4.082 36.403 -17.727 1.00 74.94 93 ASP A CA 1
ATOM 696 C C . ASP A 1 93 ? 4.534 36.855 -16.330 1.00 74.94 93 ASP A C 1
ATOM 698 O O . ASP A 1 93 ? 3.908 37.722 -15.714 1.00 74.94 93 ASP A O 1
ATOM 702 N N . LEU A 1 94 ? 5.673 36.342 -15.853 1.00 77.19 94 LEU A N 1
ATOM 703 C CA . LEU A 1 94 ? 6.271 36.761 -14.584 1.00 77.19 94 LEU A CA 1
ATOM 704 C C . LEU A 1 94 ? 6.631 38.257 -14.587 1.00 77.19 94 LEU A C 1
ATOM 706 O O . LEU A 1 94 ? 6.311 38.975 -13.638 1.00 77.19 94 LEU A O 1
ATOM 710 N N . GLN A 1 95 ? 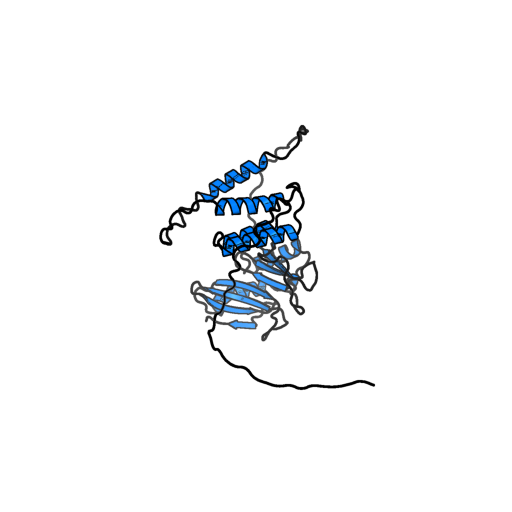7.242 38.747 -15.670 1.00 75.62 95 GLN A N 1
ATOM 711 C CA . GLN A 1 95 ? 7.592 40.164 -15.827 1.00 75.62 95 GLN A CA 1
ATOM 712 C C . GLN A 1 95 ? 6.348 41.059 -15.889 1.00 75.62 95 GLN A C 1
ATOM 714 O O . GLN A 1 95 ? 6.299 42.098 -15.232 1.00 75.62 95 GLN A O 1
ATOM 719 N N . ARG A 1 96 ? 5.294 40.623 -16.585 1.00 72.62 96 ARG A N 1
ATOM 720 C CA . ARG A 1 96 ? 4.019 41.351 -16.666 1.00 72.62 96 ARG A CA 1
ATOM 721 C C . ARG A 1 96 ? 3.336 41.512 -15.302 1.00 72.62 96 ARG A C 1
ATOM 723 O O . ARG A 1 96 ? 2.682 42.527 -15.068 1.00 72.62 96 ARG A O 1
ATOM 730 N N . ARG A 1 97 ? 3.493 40.540 -14.395 1.00 66.12 97 ARG A N 1
ATOM 731 C CA . ARG A 1 97 ? 2.994 40.621 -13.008 1.00 66.12 97 ARG A CA 1
ATOM 732 C C . ARG A 1 97 ? 3.842 41.545 -12.137 1.00 66.12 97 ARG A C 1
ATOM 734 O O . ARG A 1 97 ? 3.283 42.272 -11.320 1.00 66.12 97 ARG A O 1
ATOM 741 N N . ALA A 1 98 ? 5.161 41.539 -12.325 1.00 63.69 98 ALA A N 1
ATOM 742 C CA . ALA A 1 98 ? 6.078 42.433 -11.620 1.00 63.69 98 ALA A CA 1
ATOM 743 C C . ALA A 1 98 ? 5.827 43.917 -11.954 1.00 63.69 98 ALA A C 1
ATOM 745 O O . ALA A 1 98 ? 5.959 44.772 -11.079 1.00 63.69 98 ALA A O 1
ATOM 746 N N . ASP A 1 99 ? 5.411 44.209 -13.190 1.00 60.19 99 ASP A N 1
ATOM 747 C CA . ASP A 1 99 ? 5.134 45.569 -13.673 1.00 60.19 99 ASP A CA 1
ATOM 748 C C . ASP A 1 99 ? 3.702 46.071 -13.365 1.00 60.19 99 ASP A C 1
ATOM 750 O O . ASP A 1 99 ? 3.351 47.211 -13.690 1.00 60.19 99 ASP A O 1
ATOM 754 N N . ALA A 1 100 ? 2.852 45.260 -12.721 1.00 56.81 100 ALA A N 1
ATOM 755 C CA . ALA A 1 100 ? 1.486 45.648 -12.369 1.00 56.81 100 ALA A CA 1
ATOM 756 C C . ALA A 1 100 ? 1.448 46.576 -11.124 1.00 56.81 100 ALA A C 1
ATOM 758 O O . ALA A 1 100 ? 2.049 46.254 -10.097 1.00 56.81 100 ALA A O 1
ATOM 759 N N . PRO A 1 101 ? 0.715 47.713 -11.143 1.00 49.78 101 PRO A N 1
ATOM 760 C CA . PRO A 1 101 ? 0.627 48.610 -9.986 1.00 49.78 101 PRO A CA 1
ATOM 761 C C . PRO A 1 101 ? -0.023 47.938 -8.764 1.00 49.78 101 PRO A C 1
ATOM 763 O O . PRO A 1 101 ? -1.128 47.408 -8.860 1.00 49.78 101 PRO A O 1
ATOM 766 N N . LEU A 1 102 ? 0.632 48.011 -7.600 1.00 45.47 102 LEU A N 1
ATOM 767 C CA . LEU A 1 102 ? 0.166 47.402 -6.346 1.00 45.47 102 LEU A CA 1
ATOM 768 C C . LEU A 1 102 ? -1.068 48.133 -5.763 1.00 45.47 102 LEU A C 1
ATOM 770 O O . LEU A 1 102 ? -0.950 49.306 -5.394 1.00 45.47 102 LEU A O 1
ATOM 774 N N . PRO A 1 103 ? -2.236 47.479 -5.589 1.00 48.62 103 PRO A N 1
ATOM 775 C CA . PRO A 1 103 ? -3.326 48.024 -4.779 1.00 48.62 103 PRO A CA 1
ATOM 776 C C . PRO A 1 103 ? -3.060 47.839 -3.265 1.00 48.62 103 PRO A C 1
ATOM 778 O O . PRO A 1 103 ? -2.385 46.886 -2.862 1.00 48.62 103 PRO A O 1
ATOM 781 N N . PRO A 1 104 ? -3.590 48.720 -2.389 1.00 47.44 104 PRO A N 1
ATOM 782 C CA . PRO A 1 104 ? -3.351 48.646 -0.946 1.00 47.44 104 PRO A CA 1
ATOM 783 C C . PRO A 1 104 ? -3.996 47.399 -0.316 1.00 47.44 104 PRO A C 1
ATOM 785 O O . PRO A 1 104 ? -5.161 47.095 -0.563 1.00 47.44 104 PRO A O 1
ATOM 788 N N . SER A 1 105 ? -3.242 46.690 0.532 1.00 43.28 105 SER A N 1
ATOM 789 C CA . SER A 1 105 ? -3.671 45.447 1.196 1.00 43.28 105 SER A CA 1
ATOM 790 C C . SER A 1 105 ? -4.636 45.688 2.372 1.00 43.28 105 SER A C 1
ATOM 792 O O . SER A 1 105 ? -4.238 46.342 3.339 1.00 43.28 105 SER A O 1
ATOM 794 N N . PRO A 1 106 ? -5.857 45.114 2.379 1.00 42.66 106 PRO A N 1
ATOM 795 C CA . PRO A 1 106 ? -6.688 45.033 3.579 1.00 42.66 106 PRO A CA 1
ATOM 796 C C . PRO A 1 106 ? -6.330 43.811 4.460 1.00 42.66 106 PRO A C 1
ATOM 798 O O . PRO A 1 106 ? -5.745 42.837 3.975 1.00 42.66 106 PRO A O 1
ATOM 801 N N . PRO A 1 107 ? -6.672 43.830 5.766 1.00 41.44 107 PRO A N 1
ATOM 802 C CA . PRO A 1 107 ? -6.303 42.775 6.707 1.00 41.44 107 PRO A CA 1
ATOM 803 C C . PRO A 1 107 ? -7.043 41.454 6.449 1.00 41.44 107 PRO A C 1
ATOM 805 O O . PRO A 1 107 ? -8.240 41.411 6.164 1.00 41.44 107 PRO A O 1
ATOM 808 N N . ARG A 1 108 ? -6.291 40.358 6.591 1.00 49.59 108 ARG A N 1
ATOM 809 C CA . ARG A 1 108 ? -6.704 38.975 6.327 1.00 49.59 108 ARG A CA 1
ATOM 810 C C . ARG A 1 108 ? -7.839 38.536 7.262 1.00 49.59 108 ARG A C 1
ATOM 812 O O . ARG A 1 108 ? -7.626 38.398 8.463 1.00 49.59 108 ARG A O 1
ATOM 819 N N . SER A 1 109 ? -9.013 38.232 6.701 1.00 35.47 109 SER A N 1
ATOM 820 C CA . SER A 1 109 ? -10.056 37.454 7.383 1.00 35.47 109 SE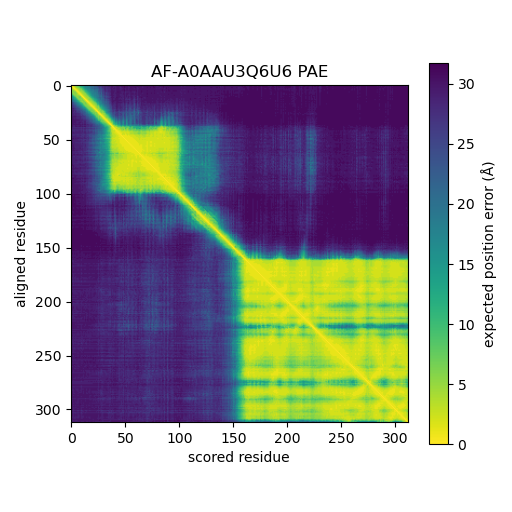R A CA 1
ATOM 821 C C . SER A 1 109 ? -10.430 36.220 6.556 1.00 35.47 109 SER A C 1
ATOM 823 O O . SER A 1 109 ? -10.603 36.292 5.341 1.00 35.47 109 SER A O 1
ATOM 825 N N . TYR A 1 110 ? -10.542 35.082 7.238 1.00 47.59 110 TYR A N 1
ATOM 826 C CA . TYR A 1 110 ? -10.646 33.715 6.710 1.00 47.59 110 TYR A CA 1
ATOM 827 C C . TYR A 1 110 ? -12.033 33.364 6.118 1.00 47.59 110 TYR A C 1
ATOM 829 O O . TYR A 1 110 ? -12.483 32.225 6.205 1.00 47.59 110 TYR A O 1
ATOM 837 N N . ARG A 1 111 ? -12.762 34.347 5.567 1.00 39.75 111 ARG A N 1
ATOM 838 C CA . ARG A 1 111 ? -14.158 34.191 5.103 1.00 39.75 111 ARG A CA 1
ATOM 839 C C . ARG A 1 111 ? -14.392 34.444 3.607 1.00 39.75 111 ARG A C 1
ATOM 841 O O . ARG A 1 111 ? -15.538 34.375 3.177 1.00 39.75 111 ARG A O 1
ATOM 848 N N . SER A 1 112 ? -13.361 34.696 2.798 1.00 42.59 112 SER A N 1
ATOM 849 C CA . SER A 1 112 ? -13.532 35.039 1.371 1.00 42.59 112 SER A CA 1
ATOM 850 C C . SER A 1 112 ? -13.179 33.935 0.366 1.00 42.59 112 SER A C 1
ATOM 852 O O . SER A 1 112 ? -13.335 34.150 -0.835 1.00 42.59 112 SER A O 1
ATOM 854 N N . THR A 1 113 ? -12.767 32.739 0.802 1.00 45.06 113 THR A N 1
ATOM 855 C CA . THR A 1 113 ? -12.312 31.666 -0.109 1.00 45.06 113 THR A CA 1
ATOM 856 C C . THR A 1 113 ? -13.402 31.165 -1.065 1.00 45.06 113 THR A C 1
ATOM 858 O O . THR A 1 113 ? -13.092 30.585 -2.098 1.00 45.06 113 THR A O 1
ATOM 861 N N . VAL A 1 114 ? -14.677 31.429 -0.768 1.00 44.94 114 VAL A N 1
ATOM 862 C CA . VAL A 1 114 ? -15.806 31.001 -1.609 1.00 44.94 114 VAL A CA 1
ATOM 863 C C . VAL A 1 114 ? -16.100 31.991 -2.750 1.00 44.94 114 VAL A C 1
ATOM 865 O O . VAL A 1 114 ? -16.699 31.602 -3.746 1.00 44.94 114 VAL A O 1
ATOM 868 N N . LEU A 1 115 ? -15.653 33.253 -2.666 1.00 42.47 115 LEU A N 1
ATOM 869 C CA . LEU A 1 115 ? -15.992 34.270 -3.675 1.00 42.47 115 LEU A CA 1
ATOM 870 C C . LEU A 1 115 ? -14.963 34.392 -4.815 1.00 42.47 115 LEU A C 1
ATOM 872 O O . LEU A 1 115 ? -15.307 34.869 -5.890 1.00 42.47 115 LEU A O 1
ATOM 876 N N . ASN A 1 116 ? -13.721 33.939 -4.616 1.00 40.38 116 ASN A N 1
ATOM 877 C CA . ASN A 1 116 ? -12.647 34.103 -5.610 1.00 40.38 116 ASN A CA 1
ATOM 878 C C . ASN A 1 116 ? -12.459 32.886 -6.538 1.00 40.38 116 ASN A C 1
ATOM 880 O O . ASN A 1 116 ? -11.689 32.959 -7.492 1.00 40.38 116 ASN A O 1
ATOM 884 N N . ALA A 1 117 ? -13.173 31.782 -6.299 1.00 43.97 117 ALA A N 1
ATOM 885 C CA . ALA A 1 117 ? -13.071 30.562 -7.106 1.00 43.97 117 ALA A CA 1
ATOM 886 C C . ALA A 1 117 ? -13.819 30.647 -8.454 1.00 43.97 117 ALA A C 1
ATOM 888 O O . ALA A 1 117 ? -13.538 29.878 -9.368 1.00 43.97 117 ALA A O 1
ATOM 889 N N . THR A 1 118 ? -14.747 31.594 -8.620 1.00 41.47 118 THR A N 1
ATOM 890 C CA . THR A 1 118 ? -15.572 31.716 -9.837 1.00 41.47 118 THR A CA 1
ATOM 891 C C . THR A 1 118 ? -14.919 32.535 -10.955 1.00 41.47 118 THR A C 1
ATOM 893 O O . THR A 1 118 ? -15.255 32.337 -12.119 1.00 41.47 118 THR A O 1
ATOM 896 N N . LEU A 1 119 ? -13.945 33.400 -10.648 1.00 41.81 119 LEU A N 1
ATOM 897 C CA . LEU A 1 119 ? -13.241 34.226 -11.646 1.00 41.81 119 LEU A CA 1
ATOM 898 C C . LEU A 1 119 ? -12.034 33.521 -12.294 1.00 41.81 119 LEU A C 1
ATOM 900 O O . LEU A 1 119 ? -11.691 33.839 -13.429 1.00 41.81 119 LEU A O 1
ATOM 904 N N . GLY A 1 120 ? -11.433 32.526 -11.631 1.00 43.22 120 GLY A N 1
ATOM 905 C CA . GLY A 1 120 ? -10.308 31.753 -12.184 1.00 43.22 120 GLY A CA 1
ATOM 906 C C . GLY A 1 120 ? -10.713 30.740 -13.265 1.00 43.22 120 GLY A C 1
ATOM 907 O O . GLY A 1 120 ? -9.978 30.531 -14.226 1.00 43.22 120 GLY A O 1
ATOM 908 N N . VAL A 1 121 ? -11.912 30.155 -13.165 1.00 46.56 121 VAL A N 1
ATOM 909 C CA . VAL A 1 121 ? -12.390 29.113 -14.099 1.00 46.56 121 VAL A CA 1
ATOM 910 C C . VAL A 1 121 ? -12.715 29.679 -15.492 1.00 46.56 121 VAL A C 1
ATOM 912 O O . VAL A 1 121 ? -12.527 28.998 -16.498 1.00 46.56 121 VAL A O 1
ATOM 915 N N . LEU A 1 122 ? -13.132 30.946 -15.584 1.00 40.25 122 LEU A N 1
ATOM 916 C CA . LEU A 1 122 ? -13.450 31.603 -16.860 1.00 40.25 122 LEU A CA 1
ATOM 917 C C . LEU A 1 122 ? -12.203 31.972 -17.684 1.00 40.25 122 LEU A C 1
ATOM 919 O O . LEU A 1 122 ? -12.258 31.937 -18.911 1.00 40.25 122 LEU A O 1
ATOM 923 N N . ALA A 1 123 ? -11.068 32.258 -17.036 1.00 49.56 123 ALA A N 1
ATOM 924 C CA . ALA A 1 123 ? -9.811 32.550 -17.731 1.00 49.56 123 ALA A CA 1
ATOM 925 C C . ALA A 1 123 ? -9.170 31.286 -18.337 1.00 49.56 123 ALA A C 1
ATOM 927 O O . ALA A 1 123 ? -8.628 31.333 -19.441 1.00 49.56 123 ALA A O 1
ATOM 928 N N . VAL A 1 124 ? -9.308 30.137 -17.665 1.00 49.28 124 VAL A N 1
ATOM 929 C CA . VAL A 1 124 ? -8.787 28.846 -18.149 1.00 49.28 124 VAL A CA 1
ATOM 930 C C . VAL A 1 124 ? -9.559 28.348 -19.381 1.00 49.28 124 VAL A C 1
ATOM 932 O O . VAL A 1 124 ? -8.952 27.819 -20.309 1.00 49.28 124 VAL A O 1
ATOM 935 N N . LEU A 1 125 ? -10.874 28.589 -19.468 1.00 46.06 125 LEU A N 1
ATOM 936 C CA . LEU A 1 125 ? -11.664 28.220 -20.654 1.00 46.06 125 LEU A CA 1
ATOM 937 C C . LEU A 1 125 ? -11.371 29.102 -21.882 1.00 46.06 125 LEU A C 1
ATOM 939 O O . LEU A 1 125 ? -11.414 28.607 -23.008 1.00 46.06 125 LEU A O 1
ATOM 943 N N . ALA A 1 126 ? -11.021 30.378 -21.691 1.00 47.72 126 ALA A N 1
ATOM 944 C CA . ALA A 1 126 ? -10.641 31.266 -22.793 1.00 47.72 126 ALA A CA 1
ATOM 945 C C . ALA A 1 126 ? -9.240 30.946 -23.357 1.00 47.72 126 ALA A C 1
ATOM 947 O O . ALA A 1 126 ? -9.027 31.057 -24.564 1.00 47.72 126 ALA A O 1
ATOM 948 N N . ALA A 1 127 ? -8.309 30.483 -22.514 1.00 45.69 127 ALA A N 1
ATOM 949 C CA . ALA A 1 127 ? -6.965 30.087 -22.941 1.00 45.69 127 ALA A CA 1
ATOM 950 C C . ALA A 1 127 ? -6.957 28.782 -23.765 1.00 45.69 127 ALA A C 1
ATOM 952 O O . ALA A 1 127 ? -6.200 28.665 -24.728 1.00 45.69 127 ALA A O 1
ATOM 953 N N . ILE A 1 128 ? -7.855 27.834 -23.468 1.00 44.56 128 ILE A N 1
ATOM 954 C CA . ILE A 1 128 ? -7.984 26.584 -24.241 1.00 44.56 128 ILE A CA 1
ATOM 955 C C . ILE A 1 128 ? -8.568 26.844 -25.643 1.00 44.56 128 ILE A C 1
ATOM 957 O O . ILE A 1 128 ? -8.180 26.182 -26.604 1.00 44.56 128 ILE A O 1
ATOM 961 N N . ALA A 1 129 ? -9.446 27.841 -25.801 1.00 42.41 129 ALA A N 1
ATOM 962 C CA . ALA A 1 129 ? -10.024 28.186 -27.104 1.00 42.41 129 ALA A CA 1
ATOM 963 C C . ALA A 1 129 ? -9.026 28.883 -28.057 1.00 42.41 129 ALA A C 1
ATOM 965 O O . ALA A 1 129 ? -9.159 28.762 -29.274 1.00 42.41 129 ALA A O 1
ATOM 966 N N . GLY A 1 130 ? -8.014 29.582 -27.529 1.00 43.31 130 GLY A N 1
ATOM 967 C CA . GLY A 1 130 ? -7.003 30.280 -28.336 1.00 43.31 130 GLY A CA 1
ATOM 968 C C . GLY A 1 130 ? -5.933 29.366 -28.945 1.00 43.31 130 GLY A C 1
ATOM 969 O O . GLY A 1 130 ? -5.399 29.669 -30.010 1.00 43.31 130 GLY A O 1
ATOM 970 N N . PHE A 1 131 ? -5.654 28.219 -28.320 1.00 41.41 131 PHE A N 1
ATOM 971 C CA . PHE A 1 131 ? -4.575 27.313 -28.737 1.00 41.41 131 PHE A CA 1
ATOM 972 C C . PHE A 1 131 ? -4.933 26.419 -29.944 1.00 41.41 131 PHE A C 1
ATOM 974 O O . PHE A 1 131 ? -4.074 25.731 -30.488 1.00 41.41 131 PHE A O 1
ATOM 981 N N . ALA A 1 132 ? -6.186 26.434 -30.412 1.00 42.28 132 ALA A N 1
ATOM 982 C CA . ALA A 1 132 ? -6.631 25.588 -31.523 1.00 42.28 132 ALA A CA 1
ATOM 983 C C . ALA A 1 132 ? -6.544 26.245 -32.919 1.00 42.28 132 ALA A C 1
ATOM 985 O O . ALA A 1 132 ? -6.846 25.581 -33.907 1.00 42.28 132 ALA A O 1
ATOM 986 N N . VAL A 1 133 ? -6.163 27.526 -33.037 1.00 52.06 133 VAL A N 1
ATOM 987 C CA . VAL A 1 133 ? -6.342 28.281 -34.301 1.00 52.06 133 VAL A CA 1
ATOM 988 C C . VAL A 1 133 ? -5.045 28.564 -35.075 1.00 52.06 133 VAL A C 1
ATOM 990 O O . VAL A 1 133 ? -5.108 28.984 -36.226 1.00 52.06 133 VAL A O 1
ATOM 993 N N . THR A 1 134 ? -3.855 28.274 -34.545 1.00 51.66 134 THR A N 1
ATOM 994 C CA . THR A 1 134 ? -2.604 28.586 -35.267 1.00 51.66 134 THR A CA 1
ATOM 995 C C . THR A 1 134 ? -1.681 27.381 -35.397 1.00 51.66 134 THR A C 1
ATOM 997 O O . THR A 1 134 ? -0.635 27.309 -34.758 1.00 51.66 134 THR A O 1
ATOM 1000 N N . GLY A 1 135 ? -2.053 26.429 -36.253 1.00 43.00 135 GLY A N 1
ATOM 1001 C CA . GLY A 1 135 ? -1.154 25.342 -36.636 1.00 43.00 135 GLY A CA 1
ATOM 1002 C C . GLY A 1 135 ? -1.785 24.335 -37.588 1.00 43.00 135 GLY A C 1
ATOM 1003 O O . GLY A 1 135 ? -2.267 23.297 -37.150 1.00 43.00 135 GLY A O 1
ATOM 1004 N N . GLY A 1 136 ? -1.752 24.612 -38.892 1.00 35.59 136 GLY A N 1
ATOM 1005 C CA . GLY A 1 136 ? -2.084 23.615 -39.909 1.00 35.59 136 GLY A CA 1
ATOM 1006 C C . GLY A 1 136 ? -2.157 24.210 -41.307 1.00 35.59 136 GLY A C 1
ATOM 1007 O O . GLY A 1 136 ? -3.093 24.933 -41.621 1.00 35.59 136 GLY A O 1
ATOM 1008 N N . GLU A 1 137 ? -1.159 23.909 -42.134 1.00 40.59 137 GLU A N 1
ATOM 1009 C CA . GLU A 1 137 ? -1.168 24.164 -43.575 1.00 40.59 137 GLU A CA 1
ATOM 1010 C C . GLU A 1 137 ? -2.369 23.466 -44.244 1.00 40.59 137 GLU A C 1
ATOM 1012 O O . GLU A 1 137 ? -2.691 22.318 -43.927 1.00 40.59 137 GLU A O 1
ATOM 1017 N N . ASP A 1 138 ? -3.014 24.161 -45.185 1.00 42.03 138 ASP A N 1
ATOM 1018 C CA . ASP A 1 138 ? -4.150 23.674 -45.971 1.00 42.03 138 ASP A CA 1
ATOM 1019 C C . ASP A 1 138 ? -3.808 22.379 -46.728 1.00 42.03 138 ASP A C 1
ATOM 1021 O O . ASP A 1 138 ? -3.157 22.385 -47.777 1.00 42.03 138 ASP A O 1
ATOM 1025 N N . ARG A 1 139 ? -4.322 21.248 -46.237 1.00 41.25 139 ARG A N 1
ATOM 1026 C CA . ARG A 1 139 ? -4.478 20.022 -47.026 1.00 41.25 139 ARG A CA 1
ATOM 1027 C C . ARG A 1 139 ? -5.969 19.705 -47.128 1.00 41.25 139 ARG A C 1
ATOM 1029 O O . ARG A 1 139 ? -6.606 19.547 -46.088 1.00 41.25 139 ARG A O 1
ATOM 1036 N N . PRO A 1 140 ? -6.549 19.587 -48.338 1.00 47.28 140 PRO A N 1
ATOM 1037 C CA . PRO A 1 140 ? -7.968 19.290 -48.464 1.00 47.28 140 PRO A CA 1
ATOM 1038 C C . PRO A 1 140 ? -8.266 17.914 -47.845 1.00 47.28 140 PRO A C 1
ATOM 1040 O O . PRO A 1 140 ? -7.523 16.957 -48.102 1.00 47.28 140 PRO A O 1
ATOM 1043 N N . PRO A 1 141 ? -9.321 17.792 -47.022 1.00 46.28 141 PRO A N 1
ATOM 1044 C CA . PRO A 1 141 ? -9.641 16.542 -46.358 1.00 46.28 141 PRO A CA 1
ATOM 1045 C C . PRO A 1 141 ? -10.129 15.532 -47.397 1.00 46.28 141 PRO A C 1
ATOM 1047 O O . PRO A 1 141 ? -11.091 15.772 -48.128 1.00 46.28 141 PRO A O 1
ATOM 1050 N N . VAL A 1 142 ? -9.476 14.372 -47.455 1.00 48.69 142 VAL A N 1
ATOM 1051 C CA . VAL A 1 142 ? -10.070 13.193 -48.087 1.00 48.69 142 VAL A CA 1
ATOM 1052 C C . VAL A 1 142 ? -11.227 12.777 -47.187 1.00 48.69 142 VAL A C 1
ATOM 1054 O O . VAL A 1 142 ? -11.013 12.505 -46.007 1.00 48.69 142 VAL A O 1
ATOM 1057 N N . ALA A 1 143 ? -12.446 12.772 -47.722 1.00 48.78 143 ALA A N 1
ATOM 1058 C CA . ALA A 1 143 ? -13.634 12.351 -46.994 1.00 48.78 143 ALA A CA 1
ATOM 1059 C C . ALA A 1 143 ? -13.463 10.901 -46.514 1.00 48.78 143 ALA A C 1
ATOM 1061 O O . ALA A 1 143 ? -13.615 9.950 -47.279 1.00 48.78 143 ALA A O 1
ATOM 1062 N N . GLN A 1 144 ? -13.119 10.731 -45.239 1.00 49.66 144 GLN A N 1
ATOM 1063 C CA . GLN A 1 144 ? -13.267 9.460 -44.551 1.00 49.66 144 GLN A CA 1
ATOM 1064 C C . GLN A 1 144 ? -14.752 9.297 -44.243 1.00 49.66 144 GLN A C 1
ATOM 1066 O O . GLN A 1 144 ? -15.343 10.128 -43.556 1.00 49.66 144 GLN A O 1
ATOM 1071 N N . ALA A 1 145 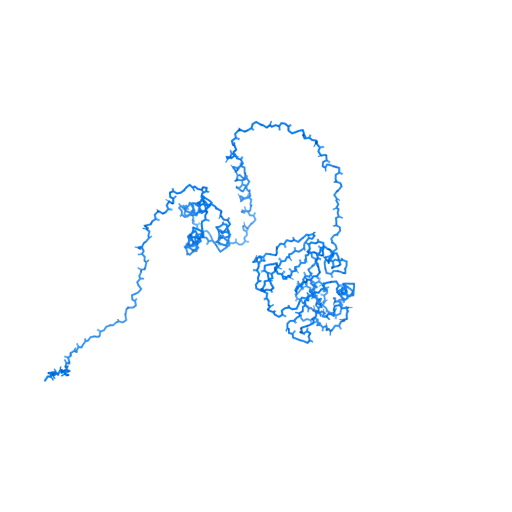? -15.362 8.247 -44.786 1.00 50.19 145 ALA A N 1
ATOM 1072 C CA . ALA A 1 145 ? -16.716 7.864 -44.428 1.00 50.19 145 ALA A CA 1
ATOM 1073 C C . ALA A 1 145 ? -16.741 7.500 -42.936 1.00 50.19 145 ALA A C 1
ATOM 1075 O O . ALA A 1 145 ? -16.258 6.443 -42.531 1.00 50.19 145 ALA A O 1
ATOM 1076 N N . SER A 1 146 ? -17.273 8.398 -42.112 1.00 49.44 146 SER A N 1
ATOM 1077 C CA . SER A 1 146 ? -17.591 8.131 -40.719 1.00 49.44 146 SER A CA 1
ATOM 1078 C C . SER A 1 146 ? -18.801 7.203 -40.678 1.00 49.44 146 SER A C 1
ATOM 1080 O O . SER A 1 146 ? -19.930 7.609 -40.942 1.00 49.44 14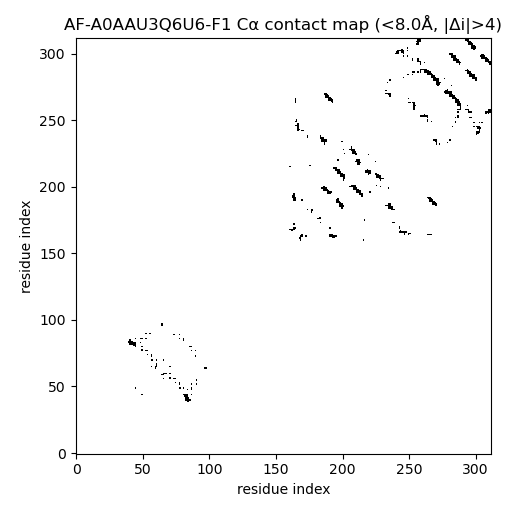6 SER A O 1
ATOM 1082 N N . VAL A 1 147 ? -18.576 5.931 -40.353 1.00 54.28 147 VAL A N 1
ATOM 1083 C CA . VAL A 1 147 ? -19.652 5.103 -39.803 1.00 54.28 147 VAL A CA 1
ATOM 1084 C C . VAL A 1 147 ? -20.033 5.716 -38.451 1.00 54.28 147 VAL A C 1
ATOM 1086 O O . VAL A 1 147 ? -19.161 5.826 -37.586 1.00 54.28 147 VAL A O 1
ATOM 1089 N N . PRO A 1 148 ? -21.278 6.178 -38.245 1.00 51.88 148 PRO A N 1
ATOM 1090 C CA . PRO A 1 148 ? -21.686 6.686 -36.946 1.00 51.88 148 PRO A CA 1
ATOM 1091 C C . PRO A 1 148 ? -21.698 5.515 -35.958 1.00 51.88 148 PRO A C 1
ATOM 1093 O O . PRO A 1 148 ? -22.542 4.626 -36.040 1.00 51.88 148 PRO A O 1
ATOM 1096 N N . LEU A 1 149 ? -20.724 5.491 -35.048 1.00 56.97 149 LEU A N 1
ATOM 1097 C CA . LEU A 1 149 ? -20.770 4.637 -33.867 1.00 56.97 149 LEU A CA 1
ATOM 1098 C C . LEU A 1 149 ? -21.796 5.249 -32.915 1.00 56.97 149 LEU A C 1
ATOM 1100 O O . LEU A 1 149 ? -21.570 6.314 -32.343 1.00 56.97 149 LEU A O 1
ATOM 1104 N N . ASP A 1 150 ? -22.944 4.589 -32.796 1.00 57.03 150 ASP A N 1
ATOM 1105 C CA . ASP A 1 150 ? -23.970 4.936 -31.823 1.00 57.03 150 ASP A CA 1
ATOM 1106 C C . ASP A 1 150 ? -23.467 4.587 -30.414 1.00 57.03 150 ASP A C 1
ATOM 1108 O O . ASP A 1 150 ? -23.572 3.454 -29.944 1.00 57.03 150 ASP A O 1
ATOM 1112 N N . LEU A 1 151 ? -22.866 5.573 -29.746 1.00 54.41 151 LEU A N 1
ATOM 1113 C CA . LEU A 1 151 ? -22.373 5.450 -28.371 1.00 54.41 151 LEU A CA 1
ATOM 1114 C C . LEU A 1 151 ? -23.512 5.304 -27.346 1.00 54.41 151 LEU A C 1
ATOM 1116 O O . LEU A 1 151 ? -23.248 5.009 -26.184 1.00 54.41 151 LEU A O 1
ATOM 1120 N N . SER A 1 152 ? -24.770 5.472 -27.768 1.00 58.06 152 SER A N 1
ATOM 1121 C CA . SER A 1 152 ? -25.962 5.323 -26.923 1.00 58.06 152 SER A CA 1
ATOM 1122 C C . SER A 1 152 ? -26.287 3.856 -26.610 1.00 58.06 152 SER A C 1
ATOM 1124 O O . SER A 1 152 ? -27.099 3.591 -25.728 1.00 58.06 152 SER A O 1
ATOM 1126 N N . ALA A 1 153 ? -25.657 2.906 -27.315 1.00 55.16 153 ALA A N 1
ATOM 1127 C CA . ALA A 1 153 ? -25.857 1.466 -27.141 1.00 55.16 153 ALA A CA 1
ATOM 1128 C C . ALA A 1 153 ? -24.848 0.799 -26.183 1.00 55.16 153 ALA A C 1
ATOM 1130 O O . ALA A 1 153 ? -24.896 -0.416 -25.991 1.00 55.16 153 ALA A O 1
ATOM 1131 N N . VAL A 1 154 ? -23.923 1.559 -25.584 1.00 54.50 154 VAL A N 1
ATOM 1132 C CA . VAL A 1 154 ? -22.983 1.023 -24.589 1.00 54.50 154 VAL A CA 1
ATOM 1133 C C . VAL A 1 154 ? -23.615 1.155 -23.207 1.00 54.50 154 VAL A C 1
ATOM 1135 O O . VAL A 1 154 ? -23.613 2.234 -22.616 1.00 54.50 154 VAL A O 1
ATOM 1138 N N . GLU A 1 155 ? -24.172 0.061 -22.683 1.00 55.38 155 GLU A N 1
ATOM 1139 C CA . GLU A 1 155 ? -24.608 0.012 -21.285 1.00 55.38 155 GLU A CA 1
ATOM 1140 C C . GLU A 1 155 ? -23.421 0.367 -20.366 1.00 55.38 155 GLU A C 1
ATOM 1142 O O . GLU A 1 155 ? -22.327 -0.184 -20.539 1.00 55.38 155 GLU A O 1
ATOM 1147 N N . PRO A 1 156 ? -23.583 1.284 -19.393 1.00 51.53 156 PRO A N 1
ATOM 1148 C CA . PRO A 1 156 ? -22.519 1.591 -18.449 1.00 51.53 156 PRO A CA 1
ATOM 1149 C C . PRO A 1 156 ? -22.196 0.338 -17.627 1.00 51.53 156 PRO A C 1
ATOM 1151 O O . PRO A 1 156 ? -22.973 -0.078 -16.767 1.00 51.53 156 PRO A O 1
ATOM 1154 N N . LEU A 1 157 ? -21.033 -0.267 -17.880 1.00 51.69 157 LEU A N 1
ATOM 1155 C CA . LEU A 1 157 ? -20.530 -1.380 -17.084 1.00 51.69 157 LEU A CA 1
ATOM 1156 C C . LEU A 1 157 ? -20.116 -0.852 -15.707 1.00 51.69 157 LEU A C 1
ATOM 1158 O O . LEU A 1 157 ? -19.020 -0.316 -15.531 1.00 51.69 157 LEU A O 1
ATOM 1162 N N . VAL A 1 158 ? -20.996 -1.008 -14.719 1.00 56.56 158 VAL A N 1
ATOM 1163 C CA . VAL A 1 158 ? -20.661 -0.775 -13.313 1.00 56.56 158 VAL A CA 1
ATOM 1164 C C . VAL A 1 158 ? -19.736 -1.904 -12.869 1.00 56.56 158 VAL A C 1
ATOM 1166 O O . VAL A 1 158 ? -20.180 -2.983 -12.480 1.00 56.56 158 VAL A O 1
ATOM 1169 N N . ILE A 1 159 ? -18.427 -1.676 -12.959 1.00 57.22 159 ILE A N 1
ATOM 1170 C CA . ILE A 1 159 ? -17.451 -2.562 -12.329 1.00 57.22 159 ILE A CA 1
ATOM 1171 C C . ILE A 1 159 ? -17.603 -2.345 -10.825 1.00 57.22 159 ILE A C 1
ATOM 1173 O O . ILE A 1 159 ? -17.306 -1.264 -10.320 1.00 57.22 159 ILE A O 1
ATOM 1177 N N . ALA A 1 160 ? -18.103 -3.353 -10.112 1.00 59.66 160 ALA A N 1
ATOM 1178 C CA . ALA A 1 160 ? -18.088 -3.331 -8.659 1.00 59.66 160 ALA A CA 1
ATOM 1179 C C . ALA A 1 160 ? -16.630 -3.180 -8.197 1.00 59.66 160 ALA A C 1
ATOM 1181 O O . ALA A 1 160 ? -15.788 -4.021 -8.515 1.00 59.66 160 ALA A O 1
ATOM 1182 N N . THR A 1 161 ? -16.336 -2.100 -7.474 1.00 75.25 161 THR A N 1
ATOM 1183 C CA . THR A 1 161 ? -15.040 -1.882 -6.826 1.00 75.25 161 THR A CA 1
ATOM 1184 C C . THR A 1 161 ? -15.203 -2.262 -5.356 1.00 75.25 161 THR A C 1
ATOM 1186 O O . THR A 1 161 ? -15.598 -1.412 -4.555 1.00 75.25 161 THR A O 1
ATOM 1189 N N . PRO A 1 162 ? -14.999 -3.541 -4.984 1.00 85.75 162 PRO A N 1
ATOM 1190 C CA . PRO A 1 162 ? -14.997 -3.940 -3.583 1.00 85.75 162 PRO A CA 1
ATOM 1191 C C . PRO A 1 162 ? -13.948 -3.135 -2.810 1.00 85.75 162 PRO A C 1
ATOM 1193 O O . PRO A 1 162 ? -12.898 -2.781 -3.354 1.00 85.75 162 PRO A O 1
ATOM 1196 N N . LYS A 1 163 ? -14.221 -2.871 -1.527 1.00 90.62 163 LYS A N 1
ATOM 1197 C CA . LYS A 1 163 ? -13.282 -2.172 -0.639 1.00 90.62 163 LYS A CA 1
ATOM 1198 C C . LYS A 1 163 ? -11.954 -2.913 -0.613 1.00 90.62 163 LYS A C 1
ATOM 1200 O O . LYS A 1 163 ? -11.928 -4.116 -0.334 1.00 90.62 163 LYS A O 1
ATOM 1205 N N . LEU A 1 164 ? -10.854 -2.211 -0.855 1.00 93.75 164 LEU A N 1
ATOM 1206 C CA . LEU A 1 164 ? -9.549 -2.855 -1.024 1.00 93.75 164 LEU A CA 1
ATOM 1207 C C . LEU A 1 164 ? -8.976 -3.408 0.285 1.00 93.75 164 LEU A C 1
ATOM 1209 O O . LEU A 1 164 ? -8.105 -4.266 0.245 1.00 93.75 164 LEU A O 1
ATOM 1213 N N . THR A 1 165 ? -9.527 -3.012 1.433 1.00 94.75 165 THR A N 1
ATOM 1214 C CA . THR A 1 165 ? -9.232 -3.593 2.754 1.00 94.75 165 THR A CA 1
ATOM 1215 C C . THR A 1 165 ? -9.926 -4.938 3.019 1.00 94.75 165 THR A C 1
ATOM 1217 O O . THR A 1 165 ? -9.707 -5.545 4.066 1.00 94.75 165 THR A O 1
ATOM 1220 N N . THR A 1 166 ? -10.770 -5.426 2.101 1.00 94.88 166 THR A N 1
ATOM 1221 C CA . THR A 1 166 ? -11.490 -6.710 2.227 1.00 94.88 166 THR A CA 1
ATOM 1222 C C . THR A 1 166 ? -10.826 -7.825 1.418 1.00 94.88 166 THR A C 1
ATOM 1224 O O . THR A 1 166 ? -10.058 -7.559 0.494 1.00 94.88 166 THR A O 1
ATOM 1227 N N . ALA A 1 167 ? -11.152 -9.087 1.725 1.00 95.19 167 ALA A N 1
ATOM 1228 C CA . ALA A 1 167 ? -10.647 -10.250 0.982 1.00 95.19 167 ALA A CA 1
ATOM 1229 C C . ALA A 1 167 ? -10.922 -10.154 -0.529 1.00 95.19 167 ALA A C 1
ATOM 1231 O O . ALA A 1 167 ? -10.032 -10.407 -1.343 1.00 95.19 167 ALA A O 1
ATOM 1232 N N . GLU A 1 168 ? -12.142 -9.755 -0.901 1.00 94.25 168 GLU A N 1
ATOM 1233 C CA . GLU A 1 168 ? -12.548 -9.592 -2.300 1.00 94.25 168 GLU A CA 1
ATOM 1234 C C . GLU A 1 168 ? -11.741 -8.487 -2.990 1.00 94.25 168 GLU A C 1
ATOM 1236 O O . GLU A 1 168 ? -11.229 -8.688 -4.090 1.00 94.25 168 GLU A O 1
ATOM 1241 N N . GLY A 1 169 ? -11.556 -7.345 -2.319 1.00 93.62 169 GLY A N 1
ATOM 1242 C CA . GLY A 1 169 ? -10.780 -6.222 -2.842 1.00 93.62 169 GLY A CA 1
ATOM 1243 C C . GLY A 1 169 ? -9.299 -6.533 -3.038 1.00 93.62 169 GLY A C 1
ATOM 1244 O O . GLY A 1 169 ? -8.752 -6.256 -4.106 1.00 93.62 169 GLY A O 1
ATOM 1245 N N . MET A 1 170 ? -8.657 -7.169 -2.055 1.00 95.81 170 MET A N 1
ATOM 1246 C CA . MET A 1 170 ? -7.254 -7.581 -2.171 1.00 95.81 170 MET A CA 1
ATOM 1247 C C . MET A 1 170 ? -7.059 -8.655 -3.253 1.00 95.81 170 MET A C 1
ATOM 1249 O O . MET A 1 170 ? -6.082 -8.618 -4.007 1.00 95.81 170 MET A O 1
ATOM 1253 N N . THR A 1 171 ? -8.013 -9.582 -3.390 1.00 96.00 171 THR A N 1
ATOM 1254 C CA . THR A 1 171 ? -7.986 -10.608 -4.445 1.00 96.00 171 THR A CA 1
ATOM 1255 C C . THR A 1 171 ? -8.108 -9.979 -5.830 1.00 96.00 171 THR A C 1
ATOM 1257 O O . THR A 1 171 ? -7.277 -10.255 -6.699 1.00 96.00 171 THR A O 1
ATOM 1260 N N . LEU A 1 172 ? -9.072 -9.068 -6.011 1.00 94.06 172 LEU A N 1
ATOM 1261 C CA . LEU A 1 172 ? -9.230 -8.304 -7.247 1.00 94.06 172 LEU A CA 1
ATOM 1262 C C . LEU A 1 172 ? -7.958 -7.512 -7.571 1.00 94.06 172 LEU A C 1
ATOM 1264 O O . LEU A 1 172 ? -7.500 -7.514 -8.713 1.00 94.06 172 LEU A O 1
ATOM 1268 N N . PHE A 1 173 ? -7.351 -6.859 -6.577 1.00 95.62 173 PHE A N 1
ATOM 1269 C CA . PHE A 1 173 ? -6.095 -6.141 -6.772 1.00 95.62 173 PHE A CA 1
ATOM 1270 C C . PHE A 1 173 ? -4.986 -7.063 -7.286 1.00 95.62 173 PHE A C 1
ATOM 1272 O O . PHE A 1 173 ? -4.335 -6.712 -8.267 1.00 95.62 173 PHE A O 1
ATOM 1279 N N . ARG A 1 174 ? -4.784 -8.247 -6.686 1.00 96.19 174 ARG A N 1
ATOM 1280 C CA . ARG A 1 174 ? -3.764 -9.210 -7.143 1.00 96.19 174 ARG A CA 1
ATOM 1281 C C . ARG A 1 174 ? -3.966 -9.596 -8.604 1.00 96.19 174 ARG A C 1
ATOM 1283 O O . ARG A 1 174 ? -2.997 -9.661 -9.359 1.00 96.19 174 ARG A O 1
ATOM 1290 N N . GLU A 1 175 ? -5.204 -9.853 -9.010 1.00 95.62 175 GLU A N 1
ATOM 1291 C CA . GLU A 1 175 ? -5.528 -10.202 -10.396 1.00 95.62 175 GLU A CA 1
ATOM 1292 C C . GLU A 1 175 ? -5.196 -9.059 -11.357 1.00 95.62 175 GLU A C 1
ATOM 1294 O O . GLU A 1 175 ? -4.544 -9.270 -12.382 1.00 95.62 175 GLU A O 1
ATOM 1299 N N . ARG A 1 176 ? -5.583 -7.829 -11.003 1.00 95.19 176 ARG A N 1
ATOM 1300 C CA . ARG A 1 176 ? -5.295 -6.634 -11.808 1.00 95.19 176 ARG A CA 1
ATOM 1301 C C . ARG A 1 176 ? -3.806 -6.317 -11.847 1.00 95.19 176 ARG A C 1
ATOM 1303 O O . ARG A 1 176 ? -3.301 -5.927 -12.898 1.00 95.19 176 ARG A O 1
ATOM 1310 N N . TYR A 1 177 ? -3.104 -6.514 -10.735 1.00 96.06 177 TYR A N 1
ATOM 1311 C CA . TYR A 1 177 ? -1.659 -6.357 -10.635 1.00 96.06 177 TYR A CA 1
ATOM 1312 C C . TYR A 1 177 ? -0.950 -7.327 -11.581 1.00 96.06 177 TYR A C 1
ATOM 1314 O O . TYR A 1 177 ? -0.183 -6.896 -12.442 1.00 96.06 177 TYR A O 1
ATOM 1322 N N . ARG A 1 178 ? -1.301 -8.618 -11.511 1.00 96.25 178 ARG A N 1
ATOM 1323 C CA . ARG A 1 178 ? -0.773 -9.646 -12.415 1.00 96.25 178 ARG A CA 1
ATOM 1324 C C . ARG A 1 178 ? -1.065 -9.330 -13.877 1.00 96.25 178 ARG A C 1
ATOM 1326 O O . ARG A 1 178 ? -0.180 -9.478 -14.711 1.00 96.25 178 ARG A O 1
ATOM 1333 N N . ALA A 1 179 ? -2.273 -8.871 -14.194 1.00 94.94 179 ALA A N 1
ATOM 1334 C CA . ALA A 1 179 ? -2.634 -8.506 -15.561 1.00 94.94 179 ALA A CA 1
ATOM 1335 C C . ALA A 1 179 ? -1.814 -7.320 -16.099 1.00 94.94 179 ALA A C 1
ATOM 1337 O O . ALA A 1 179 ? -1.460 -7.313 -17.275 1.00 94.94 179 ALA A O 1
ATOM 1338 N N . LYS A 1 180 ? -1.499 -6.324 -15.257 1.00 92.62 180 LYS A N 1
ATOM 1339 C CA . LYS A 1 180 ? -0.706 -5.157 -15.670 1.00 92.62 180 LYS A CA 1
ATOM 1340 C C . LYS A 1 180 ? 0.782 -5.470 -15.800 1.00 92.62 180 LYS A C 1
ATOM 1342 O O . LYS A 1 180 ? 1.414 -5.010 -16.747 1.00 92.62 180 LYS A O 1
ATOM 1347 N N . PHE A 1 181 ? 1.346 -6.169 -14.821 1.00 94.25 181 PHE A N 1
ATOM 1348 C CA . PHE A 1 181 ? 2.795 -6.292 -14.682 1.00 94.25 181 PHE A CA 1
ATOM 1349 C C . PHE A 1 181 ? 3.353 -7.659 -15.090 1.00 94.25 181 PHE A C 1
ATOM 1351 O O . PHE A 1 181 ? 4.559 -7.795 -15.262 1.00 94.25 181 PHE A O 1
ATOM 1358 N N . GLY A 1 182 ? 2.500 -8.672 -15.255 1.00 95.31 182 GLY A N 1
ATOM 1359 C CA . GLY A 1 182 ? 2.902 -10.042 -15.592 1.00 95.31 182 GLY A CA 1
ATOM 1360 C C . GLY A 1 182 ? 3.417 -10.867 -14.407 1.00 95.31 182 GLY A C 1
ATOM 1361 O O . GLY A 1 182 ? 3.583 -12.076 -14.540 1.00 95.31 182 GLY A O 1
ATOM 1362 N N . ASP A 1 183 ? 3.620 -10.247 -13.244 1.00 95.12 183 ASP A N 1
ATOM 1363 C CA . ASP A 1 183 ? 4.077 -10.877 -12.005 1.00 95.12 183 ASP A CA 1
ATOM 1364 C C . ASP A 1 183 ? 3.172 -10.506 -10.815 1.00 95.12 183 ASP A C 1
ATOM 1366 O O . ASP A 1 183 ? 2.172 -9.805 -10.960 1.00 95.12 183 ASP A O 1
ATOM 1370 N N . THR A 1 184 ? 3.484 -11.028 -9.631 1.00 96.06 184 THR A N 1
ATOM 1371 C CA . THR A 1 184 ? 2.807 -10.701 -8.363 1.00 96.06 184 THR A CA 1
ATOM 1372 C C . THR A 1 184 ? 3.792 -10.213 -7.304 1.00 96.06 184 THR A C 1
ATOM 1374 O O . THR A 1 184 ? 3.512 -10.287 -6.112 1.00 96.06 184 THR A O 1
ATOM 1377 N N . ILE A 1 185 ? 4.952 -9.719 -7.743 1.00 95.94 185 ILE A N 1
ATOM 1378 C CA . ILE A 1 185 ? 6.087 -9.399 -6.882 1.00 95.94 185 ILE A CA 1
ATOM 1379 C C . ILE A 1 185 ? 6.072 -7.910 -6.534 1.00 95.94 185 ILE A C 1
ATOM 1381 O O . ILE A 1 185 ? 6.197 -7.058 -7.411 1.00 95.94 185 ILE A O 1
ATOM 1385 N N . VAL A 1 186 ? 5.956 -7.597 -5.246 1.00 95.69 186 VAL A N 1
ATOM 1386 C CA . VAL A 1 186 ? 5.939 -6.224 -4.719 1.00 95.69 186 VAL A CA 1
ATOM 1387 C C . VAL A 1 186 ? 6.965 -6.074 -3.606 1.00 95.69 186 VAL A C 1
ATOM 1389 O O . VAL A 1 186 ? 7.250 -7.031 -2.904 1.00 95.69 186 VAL A O 1
ATOM 1392 N N . ASP A 1 187 ? 7.509 -4.880 -3.401 1.00 94.19 187 ASP A N 1
ATOM 1393 C CA . ASP A 1 187 ? 8.326 -4.601 -2.210 1.00 94.19 187 ASP A CA 1
ATOM 1394 C C . ASP A 1 187 ? 7.456 -4.255 -0.999 1.00 94.19 187 ASP A C 1
ATOM 1396 O O . ASP A 1 187 ? 7.843 -4.474 0.150 1.00 94.19 187 ASP A O 1
ATOM 1400 N N . GLU A 1 188 ? 6.301 -3.652 -1.271 1.00 93.81 188 GLU A N 1
ATOM 1401 C CA . GLU A 1 188 ? 5.372 -3.137 -0.277 1.00 93.81 188 GLU A CA 1
ATOM 1402 C C . GLU A 1 188 ? 4.035 -2.831 -0.961 1.00 93.81 188 GLU A C 1
ATOM 1404 O O . GLU A 1 188 ? 4.006 -2.272 -2.062 1.00 93.81 188 GLU A O 1
ATOM 1409 N N . VAL A 1 189 ? 2.922 -3.165 -0.311 1.00 96.81 189 VAL A N 1
ATOM 1410 C CA . VAL A 1 189 ? 1.582 -2.751 -0.739 1.00 96.81 189 VAL A CA 1
ATOM 1411 C C . VAL A 1 189 ? 0.760 -2.275 0.453 1.00 96.81 189 VAL A C 1
ATOM 1413 O O . VAL A 1 189 ? 0.781 -2.883 1.518 1.00 96.81 189 VAL A O 1
ATOM 1416 N N . TRP A 1 190 ? 0.035 -1.177 0.263 1.00 96.44 190 TRP A N 1
ATOM 1417 C CA . TRP A 1 190 ? -0.856 -0.554 1.234 1.00 96.44 190 TRP A CA 1
ATOM 1418 C C . TRP A 1 190 ? -2.245 -0.501 0.629 1.00 96.44 190 TRP A C 1
ATOM 1420 O O . TRP A 1 190 ? -2.474 0.205 -0.347 1.00 96.44 190 TRP A O 1
ATOM 1430 N N . PHE A 1 191 ? -3.178 -1.241 1.205 1.00 97.25 191 PHE A N 1
ATOM 1431 C CA . PHE A 1 191 ? -4.587 -1.193 0.861 1.00 97.25 191 PHE A CA 1
ATOM 1432 C C . PHE A 1 191 ? -5.284 -0.202 1.781 1.00 97.25 191 PHE A C 1
ATOM 1434 O O . PHE A 1 191 ? -5.442 -0.459 2.973 1.00 97.25 191 PHE A O 1
ATOM 1441 N N . HIS A 1 192 ? -5.714 0.922 1.227 1.00 94.62 192 HIS A N 1
ATOM 1442 C CA . HIS A 1 192 ? -6.678 1.811 1.861 1.00 94.62 192 HIS A CA 1
ATOM 1443 C C . HIS A 1 192 ? -8.094 1.388 1.467 1.00 94.62 192 HIS A C 1
ATOM 1445 O O . HIS A 1 192 ? -8.284 0.449 0.697 1.00 94.62 192 HIS A O 1
ATOM 1451 N N . GLU A 1 193 ? -9.111 2.058 2.000 1.00 90.62 193 GLU A N 1
ATOM 1452 C CA . GLU A 1 193 ? -10.502 1.723 1.679 1.00 90.62 193 GLU A CA 1
ATOM 1453 C C . GLU A 1 193 ? -10.802 1.865 0.174 1.00 90.62 193 GLU A C 1
ATOM 1455 O O . GLU A 1 193 ? -11.308 0.923 -0.444 1.00 90.62 193 GLU A O 1
ATOM 1460 N N . ASP A 1 194 ? -10.397 2.995 -0.416 1.00 89.69 194 ASP A N 1
ATOM 1461 C CA . ASP A 1 194 ? -10.764 3.385 -1.788 1.00 89.69 194 ASP A CA 1
ATOM 1462 C C . ASP A 1 194 ? -9.634 3.225 -2.818 1.00 89.69 194 ASP A C 1
ATOM 1464 O O . ASP A 1 194 ? -9.861 3.307 -4.027 1.00 89.69 194 ASP A O 1
ATOM 1468 N N . TYR A 1 195 ? -8.394 3.048 -2.362 1.00 92.75 195 TYR A N 1
ATOM 1469 C CA . TYR A 1 195 ? -7.225 2.933 -3.231 1.00 92.75 195 TYR A CA 1
ATOM 1470 C C . TYR A 1 195 ? -6.161 2.028 -2.618 1.00 92.75 195 TYR A C 1
ATOM 1472 O O . TYR A 1 195 ? -6.173 1.767 -1.419 1.00 92.75 195 TYR A O 1
ATOM 1480 N N . ALA A 1 196 ? -5.234 1.547 -3.438 1.00 96.19 196 ALA A N 1
ATOM 1481 C CA . ALA A 1 196 ? -4.051 0.854 -2.951 1.00 96.19 196 ALA A CA 1
ATOM 1482 C C . ALA A 1 196 ? -2.789 1.505 -3.500 1.00 96.19 196 ALA A C 1
ATOM 1484 O O . ALA A 1 196 ? -2.750 1.852 -4.675 1.00 96.19 196 ALA A O 1
ATOM 1485 N N . SER A 1 197 ? -1.760 1.636 -2.678 1.00 94.56 197 SER A N 1
ATOM 1486 C CA . SER A 1 197 ? -0.443 2.100 -3.101 1.00 94.56 197 SER A CA 1
ATOM 1487 C C . SER A 1 197 ? 0.514 0.921 -3.083 1.00 94.56 197 SER A C 1
ATOM 1489 O O . SER A 1 197 ? 0.548 0.151 -2.128 1.00 94.56 197 SER A O 1
ATOM 1491 N N . VAL A 1 198 ? 1.289 0.748 -4.144 1.00 95.56 198 VAL A N 1
ATOM 1492 C CA . VAL A 1 198 ? 2.245 -0.349 -4.280 1.00 95.56 198 VAL A CA 1
ATOM 1493 C C . VAL A 1 198 ? 3.603 0.197 -4.667 1.00 95.56 198 VAL A C 1
ATOM 1495 O O . VAL A 1 198 ? 3.708 1.033 -5.561 1.00 95.56 198 VAL A O 1
ATOM 1498 N N . LYS A 1 199 ? 4.652 -0.307 -4.025 1.00 94.19 199 LYS A N 1
ATOM 1499 C CA . LYS A 1 199 ? 6.031 -0.118 -4.467 1.00 94.19 199 LYS A CA 1
ATOM 1500 C C . LYS A 1 199 ? 6.579 -1.437 -4.973 1.00 94.19 199 LYS A C 1
ATOM 1502 O O . LYS A 1 199 ? 6.336 -2.499 -4.400 1.00 94.19 199 LYS A O 1
ATOM 1507 N N . ARG A 1 200 ? 7.323 -1.366 -6.067 1.00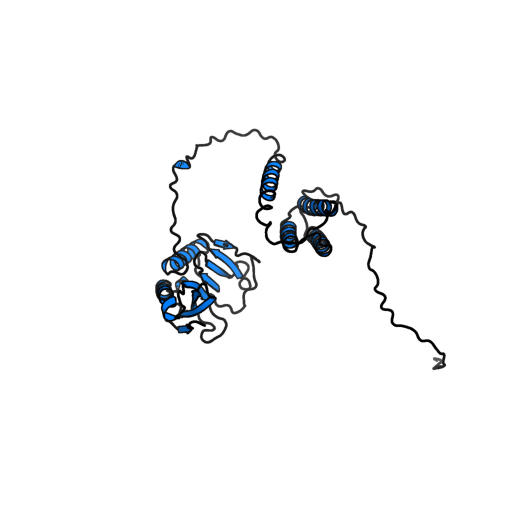 93.75 200 ARG A N 1
ATOM 1508 C CA . ARG A 1 200 ? 8.014 -2.508 -6.664 1.00 93.75 200 ARG A CA 1
ATOM 1509 C C . ARG A 1 200 ? 9.375 -2.078 -7.178 1.00 93.75 200 ARG A C 1
ATOM 1511 O O . ARG A 1 200 ? 9.604 -0.890 -7.408 1.00 93.75 200 ARG A O 1
ATOM 1518 N N . VAL A 1 201 ? 10.223 -3.058 -7.459 1.00 93.19 201 VAL A N 1
ATOM 1519 C CA . VAL A 1 201 ? 11.457 -2.839 -8.207 1.00 93.19 201 VAL A CA 1
ATOM 1520 C C . VAL A 1 201 ? 11.162 -2.164 -9.549 1.00 93.19 201 VAL A C 1
ATOM 1522 O O . VAL A 1 201 ? 10.235 -2.552 -10.274 1.00 93.19 201 VAL A O 1
ATOM 1525 N N . ALA A 1 202 ? 11.937 -1.130 -9.862 1.00 90.19 202 ALA A N 1
ATOM 1526 C CA . ALA A 1 202 ? 11.822 -0.424 -11.124 1.00 90.19 202 ALA A CA 1
ATOM 1527 C C . ALA A 1 202 ? 12.476 -1.225 -12.261 1.00 90.19 202 ALA A C 1
ATOM 1529 O O . ALA A 1 202 ? 13.474 -1.920 -12.041 1.00 90.19 202 ALA A O 1
ATOM 1530 N N . PRO A 1 203 ? 11.959 -1.107 -13.495 1.00 85.06 203 PRO A N 1
ATOM 1531 C CA . PRO A 1 203 ? 12.567 -1.756 -14.654 1.00 85.06 203 PRO A CA 1
ATOM 1532 C C . PRO A 1 203 ? 13.991 -1.246 -14.938 1.00 85.06 203 PRO A C 1
ATOM 1534 O O . PRO A 1 203 ? 14.799 -1.978 -15.502 1.00 85.06 203 PRO A O 1
ATOM 1537 N N . ASP A 1 204 ? 14.322 -0.028 -14.500 1.00 86.50 204 ASP A N 1
ATOM 1538 C CA . ASP A 1 204 ? 15.636 0.614 -14.640 1.00 86.50 204 ASP A CA 1
ATOM 1539 C C . ASP A 1 204 ? 16.744 -0.038 -13.789 1.00 86.50 204 ASP A C 1
ATOM 1541 O O . ASP A 1 204 ? 17.929 0.261 -13.955 1.00 86.50 204 ASP A O 1
ATOM 1545 N N . GLY A 1 205 ? 16.380 -0.931 -12.863 1.00 85.00 205 GLY A N 1
ATOM 1546 C CA . GLY A 1 205 ? 17.310 -1.805 -12.152 1.00 85.00 205 GLY A CA 1
ATOM 1547 C C . GLY A 1 205 ? 16.974 -2.014 -10.677 1.00 85.00 205 GLY A C 1
ATOM 1548 O O . GLY A 1 205 ? 16.221 -1.260 -10.069 1.00 85.00 205 GLY A O 1
ATOM 1549 N N . ALA A 1 206 ? 17.593 -3.037 -10.079 1.00 86.88 206 ALA A N 1
ATOM 1550 C CA . ALA A 1 206 ? 17.286 -3.509 -8.725 1.00 86.88 206 ALA A CA 1
ATOM 1551 C C . ALA A 1 206 ? 17.583 -2.502 -7.595 1.00 86.88 206 ALA A C 1
ATOM 1553 O O . ALA A 1 206 ? 17.093 -2.671 -6.481 1.00 8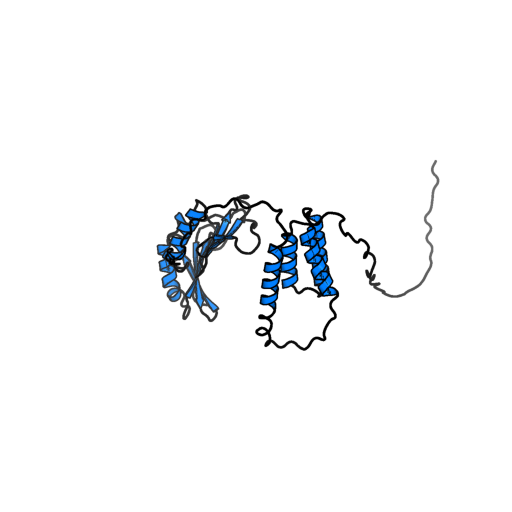6.88 206 ALA A O 1
ATOM 1554 N N . GLN A 1 207 ? 18.374 -1.461 -7.870 1.00 88.75 207 GLN A N 1
ATOM 1555 C CA . GLN A 1 207 ? 18.629 -0.355 -6.939 1.00 88.75 207 GLN A CA 1
ATOM 1556 C C . GLN A 1 207 ? 17.537 0.726 -6.943 1.00 88.75 207 GLN A C 1
ATOM 1558 O O . GLN A 1 207 ? 17.613 1.671 -6.159 1.00 88.75 207 GLN A O 1
ATOM 1563 N N . TRP A 1 208 ? 16.545 0.616 -7.827 1.00 92.31 208 TRP A N 1
ATOM 1564 C CA . TRP A 1 208 ? 15.467 1.584 -7.978 1.00 92.31 208 TRP A CA 1
ATOM 1565 C C . TRP A 1 208 ? 14.116 0.936 -7.685 1.00 92.31 208 TRP A C 1
ATOM 1567 O O . TRP A 1 208 ? 13.896 -0.246 -7.951 1.00 92.31 208 TRP A O 1
ATOM 1577 N N . ALA A 1 209 ? 13.206 1.726 -7.133 1.00 91.38 209 ALA A N 1
ATOM 1578 C CA . ALA A 1 209 ? 11.818 1.368 -6.912 1.00 91.38 209 ALA A CA 1
ATOM 1579 C C . ALA A 1 209 ? 10.909 2.380 -7.609 1.00 91.38 209 ALA A C 1
ATOM 1581 O O . ALA A 1 209 ? 11.268 3.547 -7.779 1.00 91.38 209 ALA A O 1
ATOM 1582 N N . VAL A 1 210 ? 9.730 1.913 -8.001 1.00 92.88 210 VAL A N 1
ATOM 1583 C CA . VAL A 1 210 ? 8.658 2.721 -8.579 1.00 92.88 210 VAL A CA 1
ATOM 1584 C C . VAL A 1 210 ? 7.381 2.495 -7.779 1.00 92.88 210 VAL A C 1
ATOM 1586 O O . VAL A 1 210 ? 7.038 1.359 -7.430 1.00 92.88 210 VAL A O 1
ATOM 1589 N N . GLY A 1 211 ? 6.695 3.594 -7.472 1.00 92.94 211 GLY A N 1
ATOM 1590 C CA . GLY A 1 211 ? 5.399 3.595 -6.808 1.00 92.94 211 GLY A CA 1
ATOM 1591 C C . GLY A 1 211 ? 4.251 3.675 -7.811 1.00 92.94 211 GLY A C 1
ATOM 1592 O O . GLY A 1 211 ? 4.317 4.431 -8.781 1.00 92.94 211 GLY A O 1
ATOM 1593 N N . TYR A 1 212 ? 3.175 2.938 -7.554 1.00 94.44 212 TYR A N 1
ATOM 1594 C CA . TYR A 1 212 ? 1.910 3.067 -8.269 1.00 94.44 212 TYR A CA 1
ATOM 1595 C C . TYR A 1 212 ? 0.744 3.163 -7.295 1.00 94.44 212 TYR A C 1
ATOM 1597 O O . TYR A 1 212 ? 0.695 2.421 -6.318 1.00 94.44 212 TYR A O 1
ATOM 1605 N N . ASP A 1 213 ? -0.236 3.991 -7.630 1.00 94.56 213 ASP A N 1
ATOM 1606 C CA . ASP A 1 213 ? -1.544 3.997 -6.993 1.00 94.56 213 ASP A CA 1
ATOM 1607 C C . ASP A 1 213 ? -2.555 3.251 -7.862 1.00 94.56 213 ASP A C 1
ATOM 1609 O O . ASP A 1 213 ? -2.558 3.354 -9.091 1.00 94.56 213 ASP A O 1
ATOM 1613 N N . TYR A 1 214 ? -3.433 2.496 -7.215 1.00 94.06 214 TYR A N 1
ATOM 1614 C CA . TYR A 1 214 ? -4.488 1.711 -7.825 1.00 94.06 214 TYR A CA 1
ATOM 1615 C C . TYR A 1 214 ? -5.859 2.197 -7.364 1.00 94.06 214 TYR A C 1
ATOM 1617 O O . TYR A 1 214 ? -6.181 2.144 -6.178 1.00 94.06 214 TYR A O 1
ATOM 1625 N N . ARG A 1 215 ? -6.681 2.622 -8.328 1.00 91.75 215 ARG A N 1
ATOM 1626 C CA . ARG A 1 215 ? -8.089 3.027 -8.149 1.00 91.75 215 ARG A CA 1
ATOM 1627 C C . ARG A 1 215 ? -8.954 2.452 -9.272 1.00 91.75 215 ARG A C 1
ATOM 1629 O O . ARG A 1 215 ? -9.516 3.185 -10.077 1.00 91.75 215 ARG A O 1
ATOM 1636 N N . GLY A 1 216 ? -8.932 1.127 -9.431 1.00 86.75 216 GLY A N 1
ATOM 1637 C CA . GLY A 1 216 ? -9.503 0.439 -10.606 1.00 86.75 216 GLY A CA 1
ATOM 1638 C C . GLY A 1 216 ? -8.577 0.421 -11.833 1.00 86.75 216 GLY A C 1
ATOM 1639 O O . GLY A 1 216 ? -8.785 -0.343 -12.771 1.00 86.75 216 GLY A O 1
ATOM 1640 N N . GLY A 1 217 ? -7.501 1.202 -11.791 1.00 89.12 217 GLY A N 1
ATOM 1641 C CA . GLY A 1 217 ? -6.377 1.173 -12.716 1.00 89.12 217 GLY A CA 1
ATOM 1642 C C . GLY A 1 217 ? -5.126 1.691 -12.013 1.00 89.12 217 GLY A C 1
ATOM 1643 O O . GLY A 1 217 ? -5.231 2.375 -10.998 1.00 89.12 217 GLY A O 1
ATOM 1644 N N . PHE A 1 218 ? -3.952 1.338 -12.533 1.00 92.69 218 PHE A N 1
ATOM 1645 C CA . PHE A 1 218 ? -2.672 1.708 -11.929 1.00 92.69 218 PHE A CA 1
ATOM 1646 C C . PHE A 1 218 ? -2.090 2.960 -12.582 1.00 92.69 218 PHE A C 1
ATOM 1648 O O . PHE A 1 218 ? -1.779 2.938 -13.779 1.00 92.69 218 PHE A O 1
ATOM 1655 N N . GLN A 1 219 ? -1.839 3.981 -11.778 1.00 91.31 219 GLN A N 1
ATOM 1656 C CA . GLN A 1 219 ? -1.183 5.230 -12.159 1.00 91.31 219 GLN A CA 1
ATOM 1657 C C . GLN A 1 219 ? 0.118 5.378 -11.363 1.00 91.31 219 GLN A C 1
ATOM 1659 O O . GLN A 1 219 ? 0.200 4.822 -10.270 1.00 91.31 219 GLN A O 1
ATOM 1664 N N . PRO A 1 220 ? 1.160 6.046 -11.887 1.00 88.81 220 PRO A N 1
ATOM 1665 C CA . PRO A 1 220 ? 2.341 6.364 -11.088 1.00 88.81 220 PRO A CA 1
ATOM 1666 C C . PRO A 1 220 ? 1.937 7.117 -9.816 1.00 88.81 220 PRO A C 1
ATOM 1668 O O . PRO A 1 220 ? 1.089 8.007 -9.880 1.00 88.81 220 PRO A O 1
ATOM 1671 N N . ALA A 1 221 ? 2.512 6.735 -8.677 1.00 83.94 221 ALA A N 1
ATOM 1672 C CA . ALA A 1 221 ? 2.264 7.437 -7.424 1.00 83.94 221 ALA A CA 1
ATOM 1673 C C . ALA A 1 221 ? 2.799 8.884 -7.514 1.00 83.94 221 ALA A C 1
ATOM 1675 O O . ALA A 1 221 ? 3.799 9.116 -8.203 1.00 83.94 221 ALA A O 1
ATOM 1676 N N . PRO A 1 222 ? 2.172 9.858 -6.830 1.00 74.00 222 PRO A N 1
ATOM 1677 C CA . PRO A 1 222 ? 2.668 11.229 -6.780 1.00 74.00 222 PRO A CA 1
ATOM 1678 C C . PRO A 1 222 ? 4.106 11.299 -6.247 1.00 74.00 222 PRO A C 1
ATOM 1680 O O . PRO A 1 222 ? 4.452 10.615 -5.283 1.00 74.00 222 PRO A O 1
ATOM 1683 N N . GLY A 1 223 ? 4.927 12.172 -6.836 1.00 69.31 223 GLY A N 1
ATOM 1684 C CA . GLY A 1 223 ? 6.330 12.361 -6.460 1.00 69.31 223 GLY A CA 1
ATOM 1685 C C . GLY A 1 223 ? 7.317 11.782 -7.482 1.00 69.31 223 GLY A C 1
ATOM 1686 O O . GLY A 1 223 ? 6.963 11.594 -8.648 1.00 69.31 223 GLY A O 1
ATOM 1687 N N . PRO A 1 224 ? 8.582 11.537 -7.085 1.00 65.75 224 PRO A N 1
ATOM 1688 C CA . PRO A 1 224 ? 9.589 10.998 -7.990 1.00 65.75 224 PRO A CA 1
ATOM 1689 C C . PRO A 1 224 ? 9.155 9.633 -8.529 1.00 65.75 224 PRO A C 1
ATOM 1691 O O . PRO A 1 224 ? 8.972 8.688 -7.764 1.00 65.75 224 PRO A O 1
ATOM 1694 N N . VAL A 1 225 ? 9.038 9.520 -9.856 1.00 71.25 225 VAL A N 1
ATOM 1695 C CA . VAL A 1 225 ? 8.664 8.267 -10.544 1.00 71.25 225 VAL A CA 1
ATOM 1696 C C . VAL A 1 225 ? 9.636 7.128 -10.203 1.00 71.25 225 VAL A C 1
ATOM 1698 O O . VAL A 1 225 ? 9.255 5.961 -10.184 1.00 71.25 225 VAL A O 1
ATOM 1701 N N . LEU A 1 226 ? 10.886 7.476 -9.898 1.00 82.38 226 LEU A N 1
ATOM 1702 C CA . LEU A 1 226 ? 11.942 6.573 -9.462 1.00 82.38 226 LEU A CA 1
ATOM 1703 C C . LEU A 1 226 ? 12.470 7.028 -8.103 1.00 82.38 226 LEU A C 1
ATOM 1705 O O . LEU A 1 226 ? 12.854 8.185 -7.930 1.00 82.38 226 LEU A O 1
ATOM 1709 N N . SER A 1 227 ? 12.543 6.098 -7.158 1.00 83.56 227 SER A N 1
ATOM 1710 C CA . SER A 1 227 ? 13.161 6.302 -5.848 1.00 83.56 227 SER A CA 1
ATOM 1711 C C . SER A 1 227 ? 14.254 5.272 -5.603 1.00 83.56 227 SER A C 1
ATOM 1713 O O . SER A 1 227 ? 14.181 4.151 -6.107 1.00 83.56 227 SER A O 1
ATOM 1715 N N . THR A 1 228 ? 15.252 5.613 -4.791 1.00 86.81 228 THR A N 1
ATOM 1716 C CA . THR A 1 228 ? 16.257 4.643 -4.336 1.00 86.81 228 THR A CA 1
ATOM 1717 C C . THR A 1 228 ? 15.576 3.490 -3.600 1.00 86.81 228 THR A C 1
ATOM 1719 O O . THR A 1 228 ? 14.802 3.721 -2.672 1.00 86.81 228 THR A O 1
ATOM 1722 N N . ARG A 1 229 ? 15.864 2.253 -4.010 1.00 88.12 229 ARG A N 1
ATOM 1723 C CA . ARG A 1 229 ? 15.414 1.030 -3.340 1.00 88.12 229 ARG A CA 1
ATOM 1724 C C . ARG A 1 229 ? 16.457 0.607 -2.317 1.00 88.12 229 ARG A C 1
ATOM 1726 O O . ARG A 1 229 ? 17.656 0.626 -2.596 1.00 88.12 229 ARG A O 1
ATOM 1733 N N . GLU A 1 230 ? 16.006 0.214 -1.134 1.00 84.50 230 GLU A N 1
ATOM 1734 C CA . GLU A 1 230 ? 16.891 -0.338 -0.113 1.00 84.50 230 GLU A CA 1
ATOM 1735 C C . GLU A 1 230 ? 17.576 -1.606 -0.636 1.00 84.50 230 GLU A C 1
ATOM 1737 O O . GLU A 1 230 ? 16.945 -2.465 -1.258 1.00 84.50 230 GLU A O 1
ATOM 1742 N N . ARG A 1 231 ? 18.890 -1.709 -0.406 1.00 83.25 231 ARG A N 1
ATOM 1743 C CA . ARG A 1 231 ? 19.729 -2.760 -1.003 1.00 83.25 231 ARG A CA 1
ATOM 1744 C C . ARG A 1 231 ? 19.244 -4.164 -0.642 1.00 83.25 231 ARG A C 1
ATOM 1746 O O . ARG A 1 231 ? 19.239 -5.038 -1.505 1.00 83.25 231 ARG A O 1
ATOM 1753 N N . ASP A 1 232 ? 18.812 -4.339 0.600 1.00 82.69 232 ASP A N 1
ATOM 1754 C CA . ASP A 1 232 ? 18.460 -5.641 1.164 1.00 82.69 232 ASP A CA 1
ATOM 1755 C C . ASP A 1 232 ? 16.937 -5.843 1.235 1.00 82.69 232 ASP A C 1
ATOM 1757 O O . ASP A 1 232 ? 16.460 -6.755 1.909 1.00 82.69 232 ASP A O 1
ATOM 1761 N N . ARG A 1 233 ? 16.160 -5.012 0.518 1.00 87.94 233 ARG A N 1
ATOM 1762 C CA . ARG A 1 233 ? 14.699 -5.121 0.490 1.00 87.94 233 ARG A CA 1
ATOM 1763 C C . ARG A 1 233 ? 14.290 -6.460 -0.110 1.00 87.94 233 ARG A C 1
ATOM 1765 O O . ARG A 1 233 ? 14.555 -6.735 -1.288 1.00 87.94 233 ARG A O 1
ATOM 1772 N N . VAL A 1 234 ? 13.610 -7.273 0.689 1.00 90.25 234 VAL A N 1
ATOM 1773 C CA . VAL A 1 234 ? 13.064 -8.560 0.259 1.00 90.25 234 VAL A CA 1
ATOM 1774 C C . VAL A 1 234 ? 11.672 -8.326 -0.329 1.00 90.25 234 VAL A C 1
ATOM 1776 O O . VAL A 1 234 ? 10.814 -7.787 0.369 1.00 90.25 234 VAL A O 1
ATOM 1779 N N . PRO A 1 235 ? 11.421 -8.705 -1.592 1.00 92.38 235 PRO A N 1
ATOM 1780 C CA . PRO A 1 235 ? 10.096 -8.569 -2.165 1.00 92.38 235 PRO A CA 1
ATOM 1781 C C . PRO A 1 235 ? 9.148 -9.664 -1.652 1.00 92.38 235 PRO A C 1
ATOM 1783 O O . PRO A 1 235 ? 9.557 -10.781 -1.330 1.00 92.38 235 PRO A O 1
ATOM 1786 N N . VAL A 1 236 ? 7.859 -9.349 -1.633 1.00 95.25 236 VAL A N 1
ATOM 1787 C CA . VAL A 1 236 ? 6.747 -10.243 -1.317 1.00 95.25 236 VAL A CA 1
ATOM 1788 C C . VAL A 1 236 ? 6.088 -10.708 -2.610 1.00 95.25 236 VAL A C 1
ATOM 1790 O O . VAL A 1 236 ? 5.740 -9.897 -3.469 1.00 95.25 236 VAL A O 1
ATOM 1793 N N . ASP A 1 237 ? 5.857 -12.013 -2.733 1.00 96.00 237 ASP A N 1
ATOM 1794 C CA . ASP A 1 237 ? 4.991 -12.554 -3.778 1.00 96.00 237 ASP A CA 1
ATOM 1795 C C . ASP A 1 237 ? 3.539 -12.620 -3.293 1.00 96.00 237 ASP A C 1
ATOM 1797 O O . ASP A 1 237 ? 3.174 -13.478 -2.484 1.00 96.00 237 ASP A O 1
ATOM 1801 N N . LEU A 1 238 ? 2.683 -11.752 -3.835 1.00 95.88 238 LEU A N 1
ATOM 1802 C CA . LEU A 1 238 ? 1.252 -11.705 -3.528 1.00 95.88 238 LEU A CA 1
ATOM 1803 C C . LEU A 1 238 ? 0.506 -12.992 -3.916 1.00 95.88 238 LEU A C 1
ATOM 1805 O O . LEU A 1 238 ? -0.611 -13.216 -3.448 1.00 95.88 238 LEU A O 1
ATOM 1809 N N . ALA A 1 239 ? 1.081 -13.856 -4.7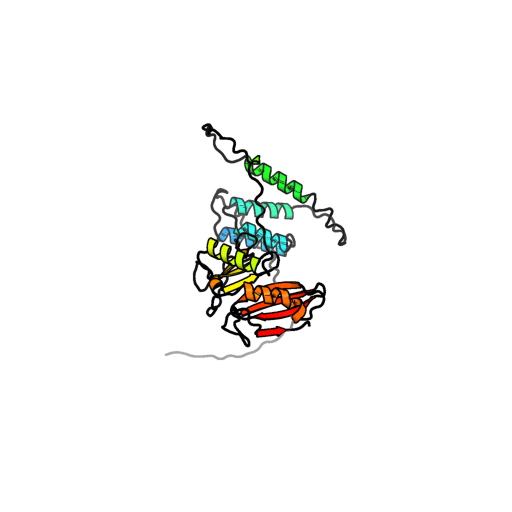59 1.00 95.75 239 ALA A N 1
ATOM 1810 C CA . ALA A 1 239 ? 0.500 -15.167 -5.047 1.00 95.75 239 ALA A CA 1
ATOM 1811 C C . ALA A 1 239 ? 0.568 -16.126 -3.848 1.00 95.75 239 ALA A C 1
ATOM 1813 O O . ALA A 1 239 ? -0.248 -17.040 -3.768 1.00 95.75 239 ALA A O 1
ATOM 1814 N N . THR A 1 240 ? 1.507 -15.909 -2.923 1.00 96.06 240 THR A N 1
ATOM 1815 C CA . THR A 1 240 ? 1.684 -16.732 -1.712 1.00 96.06 240 THR A CA 1
ATOM 1816 C C . THR A 1 240 ? 0.847 -16.252 -0.526 1.00 96.06 240 THR A C 1
ATOM 1818 O O . THR A 1 240 ? 0.764 -16.937 0.490 1.00 96.06 240 THR A O 1
ATOM 1821 N N . VAL A 1 241 ? 0.224 -15.078 -0.656 1.00 96.50 241 VAL A N 1
ATOM 1822 C CA . VAL A 1 241 ? -0.561 -14.436 0.397 1.00 96.50 241 VAL A CA 1
ATOM 1823 C C . VAL A 1 241 ? -1.999 -14.958 0.392 1.00 96.50 241 VAL A C 1
ATOM 1825 O O . VAL A 1 241 ? -2.690 -14.926 -0.633 1.00 96.50 241 VAL A O 1
ATOM 1828 N N . ASP A 1 242 ? -2.472 -15.373 1.565 1.00 97.25 242 ASP A N 1
ATOM 1829 C CA . ASP A 1 242 ? -3.860 -15.746 1.813 1.00 97.25 242 ASP A CA 1
ATOM 1830 C C . ASP A 1 242 ? -4.702 -14.509 2.173 1.00 97.25 242 ASP A C 1
ATOM 1832 O O . ASP A 1 242 ? -4.892 -14.142 3.337 1.00 97.25 242 ASP A O 1
ATOM 1836 N N . PHE A 1 243 ? -5.219 -13.843 1.139 1.00 96.62 243 PHE A N 1
ATOM 1837 C CA . PHE A 1 243 ? -6.099 -12.684 1.307 1.00 96.62 243 PHE A CA 1
ATOM 1838 C C . PHE A 1 243 ? -7.449 -13.022 1.939 1.00 96.62 243 PHE A C 1
ATOM 1840 O O . PHE A 1 243 ? -8.069 -12.140 2.534 1.00 96.62 243 PHE A O 1
ATOM 1847 N N . GLU A 1 244 ? -7.917 -14.268 1.827 1.00 97.00 244 GLU A N 1
ATOM 1848 C CA . GLU A 1 244 ? -9.166 -14.681 2.461 1.00 97.00 244 GLU A CA 1
ATOM 1849 C C . GLU A 1 244 ? -8.987 -14.707 3.980 1.00 97.00 244 GLU A C 1
ATOM 1851 O O . GLU A 1 244 ? -9.794 -14.136 4.721 1.00 97.00 244 GLU A O 1
ATOM 1856 N N . ALA A 1 245 ? -7.895 -15.311 4.449 1.00 96.75 245 ALA A N 1
ATOM 1857 C CA . ALA A 1 245 ? -7.576 -15.376 5.865 1.00 96.75 245 ALA A CA 1
ATOM 1858 C C . ALA A 1 245 ? -7.262 -13.985 6.445 1.00 96.75 245 ALA A C 1
ATOM 1860 O O . ALA A 1 245 ? -7.814 -13.621 7.486 1.00 96.75 245 ALA A O 1
ATOM 1861 N N . ILE A 1 246 ? -6.478 -13.158 5.741 1.00 96.69 246 ILE A N 1
ATOM 1862 C CA . ILE A 1 246 ? -6.224 -11.765 6.156 1.00 96.69 246 ILE A CA 1
ATOM 1863 C C . ILE A 1 246 ? -7.529 -10.962 6.192 1.00 96.69 246 ILE A C 1
ATOM 1865 O O . ILE A 1 246 ? -7.770 -10.232 7.151 1.00 96.69 246 ILE A O 1
ATOM 1869 N N . GLY A 1 247 ? -8.413 -11.122 5.203 1.00 95.75 247 GLY A N 1
ATOM 1870 C CA . GLY A 1 247 ? -9.705 -10.435 5.179 1.00 95.75 247 GLY A CA 1
ATOM 1871 C C . GLY A 1 247 ? -10.626 -10.827 6.341 1.00 95.75 247 GLY A C 1
ATOM 1872 O O . GLY A 1 247 ? -11.321 -9.967 6.884 1.00 95.75 247 GLY A O 1
ATOM 1873 N N . LYS A 1 248 ? -10.592 -12.090 6.793 1.00 96.38 248 LYS A N 1
ATOM 1874 C CA . LYS A 1 248 ? -11.297 -12.532 8.014 1.00 96.38 248 LYS A CA 1
ATOM 1875 C C . LYS A 1 248 ? -10.734 -11.861 9.268 1.00 96.38 248 LYS A C 1
ATOM 1877 O O . LYS A 1 248 ? -11.502 -11.429 10.133 1.00 96.38 248 LYS A O 1
ATOM 1882 N N . VAL A 1 249 ? -9.410 -11.728 9.365 1.00 96.62 249 VAL A N 1
ATOM 1883 C CA . VAL A 1 249 ? -8.783 -10.978 10.463 1.00 96.62 249 VAL A CA 1
ATOM 1884 C C . VAL A 1 249 ? -9.169 -9.502 10.388 1.00 96.62 249 VAL A C 1
ATOM 1886 O O . VAL A 1 249 ? -9.581 -8.938 11.396 1.00 96.62 249 VAL A O 1
ATOM 1889 N N . ALA A 1 250 ? -9.149 -8.891 9.202 1.00 95.38 250 ALA A N 1
ATOM 1890 C CA . ALA A 1 250 ? -9.558 -7.502 9.014 1.00 95.38 250 ALA A CA 1
ATOM 1891 C C . ALA A 1 250 ? -11.005 -7.253 9.466 1.00 95.38 250 ALA A C 1
ATOM 1893 O O . ALA A 1 250 ? -11.267 -6.301 10.197 1.00 95.38 250 ALA A O 1
ATOM 1894 N N . ALA A 1 251 ? -11.934 -8.154 9.138 1.00 94.88 251 ALA A N 1
ATOM 1895 C CA . ALA A 1 251 ? -13.328 -8.052 9.570 1.00 94.88 251 ALA A CA 1
ATOM 1896 C C . ALA A 1 251 ? -13.507 -8.118 11.101 1.00 94.88 251 ALA A C 1
ATOM 1898 O O . ALA A 1 251 ? -14.438 -7.523 11.642 1.00 94.88 251 ALA A O 1
ATOM 1899 N N . THR A 1 252 ? -12.622 -8.824 11.810 1.00 95.06 252 THR A N 1
ATOM 1900 C CA . THR A 1 252 ? -12.682 -8.980 13.276 1.00 95.06 252 THR A CA 1
ATOM 1901 C C . THR A 1 252 ? -11.787 -7.991 14.030 1.00 95.06 252 THR A C 1
ATOM 1903 O O . THR A 1 252 ? -11.983 -7.773 15.228 1.00 95.06 252 THR A O 1
ATOM 1906 N N . ALA A 1 253 ? -10.850 -7.334 13.341 1.00 94.56 253 ALA A N 1
ATOM 1907 C CA . ALA A 1 253 ? -9.854 -6.449 13.934 1.00 94.56 253 ALA A CA 1
ATOM 1908 C C . ALA A 1 253 ? -10.445 -5.302 14.773 1.00 94.56 253 ALA A C 1
ATOM 1910 O O . ALA A 1 253 ? -9.906 -5.057 15.856 1.00 94.56 253 ALA A O 1
ATOM 1911 N N . PRO A 1 254 ? -11.551 -4.627 14.389 1.00 93.81 254 PRO A N 1
ATOM 1912 C CA . PRO A 1 254 ? -12.140 -3.582 15.228 1.00 93.81 254 PRO A CA 1
ATOM 1913 C C . PRO A 1 254 ? -12.563 -4.052 16.620 1.00 93.81 254 PRO A C 1
ATOM 1915 O O . PRO A 1 254 ? -12.379 -3.340 17.606 1.00 93.81 254 PRO A O 1
ATOM 1918 N N . VAL A 1 255 ? -13.089 -5.276 16.710 1.00 93.19 255 VAL A N 1
ATOM 1919 C CA . VAL A 1 255 ? -13.497 -5.882 17.982 1.00 93.19 255 VAL A CA 1
ATOM 1920 C C . VAL A 1 255 ? -12.264 -6.310 18.777 1.00 93.19 255 VAL A C 1
ATOM 1922 O O . VAL A 1 255 ? -12.155 -5.994 19.960 1.00 93.19 255 VAL A O 1
ATOM 1925 N N . THR A 1 256 ? -11.307 -6.972 18.123 1.00 93.75 256 THR A N 1
ATOM 1926 C CA . THR A 1 256 ? -10.085 -7.496 18.755 1.00 93.75 256 THR A CA 1
ATOM 1927 C C . THR A 1 256 ? -9.191 -6.389 19.319 1.00 93.75 256 THR A C 1
ATOM 1929 O O . THR A 1 256 ? -8.628 -6.537 20.399 1.00 93.75 256 THR A O 1
ATOM 1932 N N . THR A 1 257 ? -9.094 -5.254 18.624 1.00 93.50 257 THR A N 1
ATOM 1933 C CA . THR A 1 257 ? -8.290 -4.092 19.049 1.00 93.50 257 THR A CA 1
ATOM 1934 C C . THR A 1 257 ? -8.981 -3.227 20.107 1.00 93.50 257 THR A C 1
ATOM 1936 O O . THR A 1 257 ? -8.349 -2.334 20.672 1.00 93.50 257 THR A O 1
ATOM 1939 N N . LYS A 1 258 ? -10.266 -3.481 20.400 1.00 94.56 258 LYS A N 1
ATOM 1940 C CA . LYS A 1 258 ? -11.096 -2.712 21.346 1.00 94.56 258 LYS A CA 1
ATOM 1941 C C . LYS A 1 258 ? -11.179 -1.212 21.031 1.00 94.56 258 LYS A C 1
ATOM 1943 O O . LYS A 1 258 ? -11.462 -0.412 21.923 1.00 94.56 258 LYS A O 1
ATOM 1948 N N . VAL A 1 259 ? -10.955 -0.813 19.777 1.00 92.00 259 VAL A N 1
ATOM 1949 C CA . VAL A 1 259 ? -11.104 0.584 19.346 1.00 92.00 259 VAL A CA 1
ATOM 1950 C C . VAL A 1 259 ? -12.603 0.910 19.265 1.00 92.00 259 VAL A C 1
ATOM 1952 O O . VAL A 1 259 ? -13.317 0.300 18.464 1.00 92.00 259 VAL A O 1
ATOM 1955 N N . PRO A 1 260 ? -13.127 1.864 20.059 1.00 91.12 260 PRO A N 1
ATOM 1956 C CA . PRO A 1 260 ? -14.545 2.210 20.019 1.00 91.12 260 PRO A CA 1
ATOM 1957 C C . PRO A 1 260 ? -14.930 2.745 18.640 1.00 91.12 260 PRO A C 1
ATOM 1959 O O . PRO A 1 260 ? -14.292 3.680 18.159 1.00 91.12 260 PRO A O 1
ATOM 1962 N N . GLN A 1 261 ? -15.964 2.168 18.019 1.00 91.38 261 GLN A N 1
ATOM 1963 C CA . GLN A 1 261 ? -16.370 2.508 16.644 1.00 91.38 261 GLN A CA 1
ATOM 1964 C C . GLN A 1 261 ? -15.193 2.456 15.648 1.00 91.38 261 GLN A C 1
ATOM 1966 O O . GLN A 1 261 ? -15.125 3.247 14.711 1.00 91.38 261 GLN A O 1
ATOM 1971 N N . GLY A 1 262 ? -14.234 1.556 15.885 1.00 90.25 262 GLY A N 1
ATOM 1972 C CA . GLY A 1 262 ? -13.089 1.372 15.009 1.00 90.25 262 GLY A CA 1
ATOM 1973 C C . GLY A 1 262 ? -13.510 0.844 13.642 1.00 90.25 262 GLY A C 1
ATOM 1974 O O . GLY A 1 262 ? -14.358 -0.041 13.535 1.00 90.25 262 GLY A O 1
ATOM 1975 N N . VAL A 1 263 ? -12.879 1.365 12.599 1.00 93.75 263 VAL A N 1
ATOM 1976 C CA . VAL A 1 263 ? -12.962 0.842 11.235 1.00 93.75 263 VAL A CA 1
ATOM 1977 C C . VAL A 1 263 ? -11.561 0.495 10.753 1.00 93.75 263 VAL A C 1
ATOM 1979 O O . VAL A 1 263 ? -10.580 1.103 11.187 1.00 93.75 263 VAL A O 1
ATOM 1982 N N . VAL A 1 264 ? -11.454 -0.500 9.874 1.00 95.38 264 VAL A N 1
ATOM 1983 C CA . VAL A 1 264 ? -10.174 -0.840 9.244 1.00 95.38 264 VAL A CA 1
ATOM 1984 C C . VAL A 1 264 ? -9.803 0.283 8.287 1.00 95.38 264 VAL A C 1
ATOM 1986 O O . VAL A 1 264 ? -10.474 0.478 7.278 1.00 95.38 264 VAL A O 1
ATOM 1989 N N . SER A 1 265 ? -8.747 1.022 8.610 1.00 92.75 265 SER A N 1
ATOM 1990 C CA . SER A 1 265 ? -8.289 2.146 7.792 1.00 92.75 265 SER A CA 1
ATOM 1991 C C . SER A 1 265 ? -7.338 1.699 6.689 1.00 92.75 265 SER A C 1
ATOM 1993 O O . SER A 1 265 ? -7.374 2.235 5.582 1.00 92.75 265 SER A O 1
ATOM 1995 N N . THR A 1 266 ? -6.477 0.730 7.008 1.00 95.00 266 THR A N 1
ATOM 1996 C CA . THR A 1 266 ? -5.420 0.268 6.111 1.00 95.00 266 THR A CA 1
ATOM 1997 C C . THR A 1 266 ? -5.099 -1.195 6.379 1.00 95.00 266 THR A C 1
ATOM 1999 O O . THR A 1 266 ? -5.040 -1.609 7.536 1.00 95.00 266 THR A O 1
ATOM 2002 N N . VAL A 1 267 ? -4.822 -1.954 5.325 1.00 97.06 267 VAL A N 1
ATOM 2003 C CA . VAL A 1 267 ? -4.137 -3.248 5.402 1.00 97.06 267 VAL A CA 1
ATOM 2004 C C . VAL A 1 267 ? -2.838 -3.119 4.615 1.00 97.06 267 VAL A C 1
ATOM 2006 O O . VAL A 1 267 ? -2.891 -2.837 3.424 1.00 97.06 267 VAL A O 1
ATOM 2009 N N . SER A 1 268 ? -1.678 -3.276 5.242 1.00 96.12 268 SER A N 1
ATOM 2010 C CA . SER A 1 268 ? -0.388 -3.278 4.538 1.00 96.12 268 SER A CA 1
ATOM 2011 C C . SER A 1 268 ? 0.189 -4.683 4.471 1.00 96.12 268 SER A C 1
ATOM 2013 O O . SER A 1 268 ? -0.116 -5.523 5.317 1.00 96.12 268 SER A O 1
ATOM 2015 N N . ILE A 1 269 ? 0.996 -4.946 3.446 1.00 97.06 269 ILE A N 1
ATOM 2016 C CA . ILE A 1 269 ? 1.780 -6.171 3.310 1.00 97.06 269 ILE A CA 1
ATOM 2017 C C . ILE A 1 269 ? 3.173 -5.793 2.839 1.00 97.06 269 ILE A C 1
ATOM 2019 O O . ILE A 1 269 ? 3.351 -5.225 1.757 1.00 97.06 269 ILE A O 1
ATOM 2023 N N . ASP A 1 270 ? 4.155 -6.140 3.652 1.00 94.62 270 ASP A N 1
ATOM 2024 C CA . ASP A 1 270 ? 5.556 -5.854 3.410 1.00 94.62 270 ASP A CA 1
ATOM 2025 C C . ASP A 1 270 ? 6.453 -6.843 4.166 1.00 94.62 270 ASP A C 1
ATOM 2027 O O . ASP A 1 270 ? 5.985 -7.731 4.886 1.00 94.62 270 ASP A O 1
ATOM 2031 N N . VAL A 1 271 ? 7.761 -6.722 3.955 1.00 92.69 271 VAL A N 1
ATOM 2032 C CA . VAL A 1 271 ? 8.770 -7.371 4.792 1.00 92.69 271 VAL A CA 1
ATOM 2033 C C . VAL A 1 271 ? 9.371 -6.285 5.679 1.00 92.69 271 VAL A C 1
ATOM 2035 O O . VAL A 1 271 ? 10.140 -5.473 5.164 1.00 92.69 271 VAL A O 1
ATOM 2038 N N . PRO A 1 272 ? 9.054 -6.250 6.984 1.00 86.38 272 PRO A N 1
ATOM 2039 C CA . PRO A 1 272 ? 9.632 -5.266 7.883 1.00 86.38 272 PRO A CA 1
ATOM 2040 C C . PRO A 1 272 ? 11.151 -5.431 7.953 1.00 86.38 272 PRO A C 1
ATOM 2042 O O . PRO A 1 272 ? 11.656 -6.552 8.043 1.00 86.38 272 PRO A O 1
ATOM 2045 N N . ASP A 1 273 ? 11.890 -4.327 8.006 1.00 83.88 273 ASP A N 1
ATOM 2046 C CA . ASP A 1 273 ? 13.359 -4.378 8.092 1.00 83.88 273 ASP A CA 1
ATOM 2047 C C . ASP A 1 273 ? 13.851 -4.631 9.528 1.00 83.88 273 ASP A C 1
ATOM 2049 O O . ASP A 1 273 ? 15.017 -4.944 9.769 1.00 83.88 273 ASP A O 1
ATOM 2053 N N . SER A 1 274 ? 12.964 -4.495 10.521 1.00 79.50 274 SER A N 1
ATOM 2054 C CA . SER A 1 274 ? 13.298 -4.629 11.941 1.00 79.50 274 SER A CA 1
ATOM 2055 C C . SER A 1 274 ? 12.129 -5.146 12.790 1.00 79.50 274 SER A C 1
ATOM 2057 O O . SER A 1 274 ? 11.002 -5.305 12.323 1.00 79.50 274 SER A O 1
ATOM 2059 N N . GLY A 1 275 ? 12.400 -5.421 14.070 1.00 78.88 275 GLY A N 1
ATOM 2060 C CA . GLY A 1 275 ? 11.417 -5.928 15.029 1.00 78.88 275 GLY A CA 1
ATOM 2061 C C . GLY A 1 275 ? 11.323 -7.455 15.064 1.00 78.88 275 GLY A C 1
ATOM 2062 O O . GLY A 1 275 ? 12.099 -8.163 14.427 1.00 78.88 275 GLY A O 1
ATOM 2063 N N . SER A 1 276 ? 10.363 -7.981 15.833 1.00 79.00 276 SER A N 1
ATOM 2064 C CA . SER A 1 276 ? 10.183 -9.430 16.051 1.00 79.00 276 SER A CA 1
ATOM 2065 C C . SER A 1 276 ? 9.898 -10.224 14.774 1.00 79.00 276 SER A C 1
ATOM 2067 O O . SER A 1 276 ? 10.005 -11.448 14.776 1.00 79.00 276 SER A O 1
ATOM 2069 N N . PHE A 1 277 ? 9.531 -9.527 13.701 1.00 81.62 277 PHE A N 1
ATOM 2070 C CA . PHE A 1 277 ? 9.192 -10.088 12.401 1.00 81.62 277 PHE A CA 1
ATOM 2071 C C . PHE A 1 277 ? 10.035 -9.472 11.277 1.00 81.62 277 PHE A C 1
ATOM 2073 O O . PHE A 1 277 ? 9.627 -9.493 10.121 1.00 81.62 277 PHE A O 1
ATOM 2080 N N . GLY A 1 278 ? 11.208 -8.930 11.617 1.00 83.44 278 GLY A N 1
ATOM 2081 C CA . GLY A 1 278 ? 12.152 -8.432 10.625 1.00 83.44 278 GLY A CA 1
ATOM 2082 C C . GLY A 1 278 ? 12.564 -9.537 9.646 1.00 83.44 278 GLY A C 1
ATOM 2083 O O . GLY A 1 278 ? 12.857 -10.659 10.066 1.00 83.44 278 GLY A O 1
ATOM 2084 N N . GLY A 1 279 ? 12.568 -9.234 8.349 1.00 84.19 279 GLY A N 1
ATOM 2085 C CA . GLY A 1 279 ? 13.015 -10.151 7.297 1.00 84.19 279 GLY A CA 1
ATOM 2086 C C . GLY A 1 279 ? 12.023 -11.252 6.905 1.00 84.19 279 GLY A C 1
ATOM 2087 O O . GLY A 1 279 ? 12.375 -12.117 6.103 1.00 84.19 279 GLY A O 1
ATOM 2088 N N . ARG A 1 280 ? 10.789 -11.242 7.429 1.00 89.75 280 ARG A N 1
ATOM 2089 C CA . ARG A 1 280 ? 9.705 -12.132 6.975 1.00 89.75 280 ARG A CA 1
ATOM 2090 C C . ARG A 1 280 ? 8.479 -11.325 6.539 1.00 89.75 280 ARG A C 1
ATOM 2092 O O . ARG A 1 280 ? 8.216 -10.288 7.138 1.00 89.75 280 ARG A O 1
ATOM 2099 N N . PRO A 1 281 ? 7.711 -11.787 5.540 1.00 92.25 281 PRO A N 1
ATOM 2100 C CA . PRO A 1 281 ? 6.529 -11.069 5.091 1.00 92.25 281 PRO A CA 1
ATOM 2101 C C . PRO A 1 281 ? 5.429 -11.112 6.156 1.00 92.25 281 PRO A C 1
ATOM 2103 O O . PRO A 1 281 ? 5.137 -12.167 6.733 1.00 92.25 281 PRO A O 1
ATOM 2106 N N . VAL A 1 282 ? 4.828 -9.957 6.417 1.00 95.00 282 VAL A N 1
ATOM 2107 C CA . VAL A 1 282 ? 3.770 -9.757 7.412 1.00 95.00 282 VAL A CA 1
ATOM 2108 C C . VAL A 1 282 ? 2.689 -8.882 6.794 1.00 95.00 282 VAL A C 1
ATOM 2110 O O . VAL A 1 282 ? 2.980 -7.996 5.995 1.00 95.00 282 VAL A O 1
ATOM 2113 N N . ALA A 1 283 ? 1.438 -9.144 7.160 1.00 96.38 283 ALA A N 1
ATOM 2114 C CA . ALA A 1 283 ? 0.334 -8.238 6.902 1.00 96.38 283 ALA A CA 1
ATOM 2115 C C . ALA A 1 283 ? -0.023 -7.483 8.188 1.00 96.38 283 ALA A C 1
ATOM 2117 O O . ALA A 1 283 ? -0.125 -8.089 9.256 1.00 96.38 283 ALA A O 1
ATOM 2118 N N . GLU A 1 284 ? -0.234 -6.175 8.109 1.00 95.12 284 GLU A N 1
ATOM 2119 C CA . GLU A 1 284 ? -0.650 -5.356 9.247 1.00 95.12 284 GLU A CA 1
ATOM 2120 C C . GLU A 1 284 ? -2.010 -4.718 8.971 1.00 95.12 284 GLU A C 1
ATOM 2122 O O . GLU A 1 284 ? -2.197 -3.960 8.020 1.00 95.12 284 GLU A O 1
ATOM 2127 N N . VAL A 1 285 ? -2.983 -5.037 9.822 1.00 96.75 285 VAL A N 1
ATOM 2128 C CA . VAL A 1 285 ? -4.334 -4.482 9.774 1.00 96.75 285 VAL A CA 1
ATOM 2129 C C . VAL A 1 285 ? -4.418 -3.342 10.774 1.00 96.75 285 VAL A C 1
ATOM 2131 O O . VAL A 1 285 ? -4.352 -3.565 11.980 1.00 96.75 285 VAL A O 1
ATOM 2134 N N . ASN A 1 286 ? -4.620 -2.129 10.278 1.00 94.69 286 ASN A N 1
ATOM 2135 C CA . ASN A 1 286 ? -4.750 -0.927 11.087 1.00 94.69 286 ASN A CA 1
ATOM 2136 C C . ASN A 1 286 ? -6.226 -0.575 11.289 1.00 94.69 286 ASN A C 1
ATOM 2138 O O . ASN A 1 286 ? -6.999 -0.497 10.331 1.00 94.69 286 ASN A O 1
ATOM 2142 N N . VAL A 1 287 ? -6.603 -0.323 12.540 1.00 95.81 287 VAL A N 1
ATOM 2143 C CA . VAL A 1 287 ? -7.942 0.103 12.947 1.00 95.81 287 VAL A CA 1
ATOM 2144 C C . VAL A 1 287 ? -7.863 1.506 13.525 1.00 95.81 287 VAL A C 1
ATOM 2146 O O . VAL A 1 287 ? -7.036 1.786 14.394 1.00 95.81 287 VAL A O 1
ATOM 2149 N N . ARG A 1 288 ? -8.761 2.387 13.084 1.00 93.94 288 ARG A N 1
ATOM 2150 C CA . ARG A 1 288 ? -8.848 3.765 13.571 1.00 93.94 288 ARG A CA 1
ATOM 2151 C C . ARG A 1 288 ? -10.294 4.200 13.761 1.00 93.94 288 ARG A C 1
ATOM 2153 O O . ARG A 1 288 ? -11.193 3.663 13.121 1.00 93.94 288 ARG A O 1
ATOM 2160 N N . ASN A 1 289 ? -10.519 5.190 14.618 1.00 92.94 289 ASN A N 1
ATOM 2161 C CA . ASN A 1 289 ? -11.796 5.896 14.712 1.00 92.94 289 ASN A CA 1
ATOM 2162 C C . ASN A 1 289 ? -11.645 7.410 14.484 1.00 92.94 289 ASN A C 1
ATOM 2164 O O . ASN A 1 289 ? -10.537 7.942 14.386 1.00 92.94 289 ASN A O 1
ATOM 2168 N N . GLU A 1 290 ? -12.772 8.124 14.451 1.00 91.38 290 GLU A N 1
ATOM 2169 C CA . GLU A 1 290 ? -12.815 9.585 14.261 1.00 91.38 290 GLU A CA 1
ATOM 2170 C C . GLU A 1 290 ? -12.076 10.365 15.358 1.00 91.38 290 GLU A C 1
ATOM 2172 O O . GLU A 1 290 ? -11.601 11.477 15.140 1.00 91.38 290 GLU A O 1
ATOM 2177 N N . ARG A 1 291 ? -11.923 9.770 16.546 1.00 90.38 291 ARG A N 1
ATOM 2178 C CA . ARG A 1 291 ? -11.189 10.357 17.676 1.00 90.38 291 ARG A CA 1
ATOM 2179 C C . ARG A 1 291 ? -9.686 10.108 17.607 1.00 90.38 291 ARG A C 1
ATOM 2181 O O . ARG A 1 291 ? -8.984 10.380 18.575 1.00 90.38 291 ARG A O 1
ATOM 2188 N N . SER A 1 292 ? -9.187 9.602 16.478 1.00 88.81 292 SER A N 1
ATOM 2189 C CA . SER A 1 292 ? -7.782 9.239 16.274 1.00 88.81 292 SER A CA 1
ATOM 2190 C C . SER A 1 292 ? -7.255 8.165 17.228 1.00 88.81 292 SER A C 1
ATOM 2192 O O . SER A 1 292 ? -6.042 7.969 17.290 1.00 88.81 292 SER A O 1
ATOM 2194 N N . GLN A 1 293 ? -8.137 7.442 17.921 1.00 92.00 293 GLN A N 1
ATOM 2195 C CA . GLN A 1 293 ? -7.749 6.246 18.656 1.00 92.00 293 GLN A CA 1
ATOM 2196 C C . GLN A 1 293 ? -7.402 5.162 17.641 1.00 92.00 293 GLN A C 1
ATOM 2198 O O . GLN A 1 293 ? -8.091 5.021 16.623 1.00 92.00 293 GLN A O 1
ATOM 2203 N N . TYR A 1 294 ? -6.328 4.426 17.903 1.00 92.94 294 TYR A N 1
ATOM 2204 C CA . TYR A 1 294 ? -5.796 3.451 16.960 1.00 92.94 294 TYR A CA 1
ATOM 2205 C C . TYR A 1 294 ? -5.452 2.139 17.652 1.00 92.94 294 TYR A C 1
ATOM 2207 O O . TYR A 1 294 ? -5.079 2.125 18.824 1.00 92.94 294 TYR A O 1
ATOM 2215 N N . GLY A 1 295 ? -5.560 1.056 16.897 1.00 93.81 295 GLY A N 1
ATOM 2216 C CA . GLY A 1 295 ? -5.055 -0.263 17.243 1.00 93.81 295 GLY A CA 1
ATOM 2217 C C . GLY A 1 295 ? -4.660 -0.995 15.968 1.00 93.81 295 GLY A C 1
ATOM 2218 O O . GLY A 1 295 ? -5.058 -0.600 14.872 1.00 93.81 295 GLY A O 1
ATOM 2219 N N . ASP A 1 296 ? -3.882 -2.057 16.097 1.00 94.31 296 ASP A N 1
ATOM 2220 C CA . ASP A 1 296 ? -3.436 -2.834 14.946 1.00 94.31 296 ASP A CA 1
ATOM 2221 C C . ASP A 1 296 ? -3.323 -4.319 15.266 1.00 94.31 296 ASP A C 1
ATOM 2223 O O . ASP A 1 296 ? -3.183 -4.741 16.418 1.00 94.31 296 ASP A O 1
ATOM 2227 N N . VAL A 1 297 ? -3.424 -5.122 14.216 1.00 95.94 297 VAL A N 1
ATOM 2228 C CA . VAL A 1 297 ? -3.253 -6.567 14.270 1.00 95.94 297 VAL A CA 1
ATOM 2229 C C . VAL A 1 297 ? -2.223 -6.951 13.221 1.00 95.94 297 VAL A C 1
ATOM 2231 O O . VAL A 1 297 ? -2.438 -6.743 12.030 1.00 95.94 297 VAL A O 1
ATOM 2234 N N . GLN A 1 298 ? -1.112 -7.533 13.661 1.00 94.75 298 GLN A N 1
ATOM 2235 C CA . GLN A 1 298 ? -0.106 -8.108 12.774 1.00 94.75 298 GLN A CA 1
ATOM 2236 C C . GLN A 1 298 ? -0.423 -9.576 12.539 1.00 94.75 298 GLN A C 1
ATOM 2238 O O . GLN A 1 298 ? -0.709 -10.328 13.476 1.00 94.75 298 GLN A O 1
ATOM 2243 N N . VAL A 1 299 ? -0.356 -9.977 11.278 1.00 95.94 299 VAL A N 1
ATOM 2244 C CA . VAL A 1 299 ? -0.830 -11.259 10.769 1.00 95.94 299 VAL A CA 1
ATOM 2245 C C . VAL A 1 299 ? 0.242 -11.853 9.861 1.00 95.94 299 VAL A C 1
ATOM 2247 O O . VAL A 1 299 ? 0.917 -11.136 9.125 1.00 95.94 299 VAL A O 1
ATOM 2250 N N . SER A 1 300 ? 0.433 -13.167 9.897 1.00 94.81 300 SER A N 1
ATOM 2251 C CA . SER A 1 300 ? 1.263 -13.844 8.901 1.00 94.81 300 SER A CA 1
ATOM 2252 C C . SER A 1 300 ? 0.606 -13.773 7.516 1.00 94.81 300 SER A C 1
ATOM 2254 O O . SER A 1 300 ? -0.602 -13.570 7.390 1.00 94.81 300 SER A O 1
ATOM 2256 N N . ILE A 1 301 ? 1.375 -14.037 6.457 1.00 93.62 301 ILE A N 1
ATOM 2257 C CA . ILE A 1 301 ? 0.827 -14.160 5.094 1.00 93.62 301 ILE A CA 1
ATOM 2258 C C . ILE A 1 301 ? -0.202 -15.291 4.934 1.00 93.62 301 ILE A C 1
ATOM 2260 O O . ILE A 1 301 ? -0.917 -15.312 3.940 1.00 93.62 301 ILE A O 1
ATOM 2264 N N . THR A 1 302 ? -0.290 -16.215 5.897 1.00 93.88 302 THR A N 1
ATOM 2265 C CA . THR A 1 302 ? -1.277 -17.307 5.934 1.00 93.88 302 THR A CA 1
ATOM 2266 C C . THR A 1 302 ? -2.491 -16.982 6.810 1.00 93.88 302 THR A C 1
ATOM 2268 O O . THR A 1 302 ? -3.339 -17.843 7.020 1.00 93.88 302 THR A O 1
ATOM 2271 N N . GLY A 1 303 ? -2.568 -15.770 7.372 1.00 91.50 303 GLY A N 1
ATOM 2272 C CA . GLY A 1 303 ? -3.691 -15.331 8.201 1.00 91.50 303 GLY A CA 1
ATOM 2273 C C . GLY A 1 303 ? -3.595 -15.657 9.695 1.00 91.50 303 GLY A C 1
ATOM 2274 O O . GLY A 1 303 ? -4.573 -15.467 10.416 1.00 91.50 303 GLY A O 1
ATOM 2275 N N . GLU A 1 304 ? -2.450 -16.133 10.192 1.00 94.12 304 GLU A N 1
ATOM 2276 C CA . GLU A 1 304 ? -2.254 -16.366 11.628 1.00 94.12 304 GLU A CA 1
ATOM 2277 C C . GLU A 1 304 ? -2.004 -15.040 12.353 1.00 94.12 304 GLU A C 1
ATOM 2279 O O . GLU A 1 304 ? -1.116 -14.279 11.972 1.00 94.12 304 GLU A O 1
ATOM 2284 N N . VAL A 1 305 ? -2.757 -14.757 13.419 1.00 95.00 305 VAL A N 1
ATOM 2285 C CA . VAL A 1 305 ? -2.560 -13.546 14.226 1.00 95.00 305 VAL A CA 1
ATOM 2286 C C . VAL A 1 305 ? -1.265 -13.665 15.027 1.00 95.00 305 VAL A C 1
ATOM 2288 O O . VAL A 1 305 ? -1.144 -14.496 15.922 1.00 95.00 305 VAL A O 1
ATOM 2291 N N . LEU A 1 306 ? -0.306 -12.795 14.725 1.00 93.12 306 LEU A N 1
ATOM 2292 C CA . LEU A 1 306 ? 1.017 -12.773 15.344 1.00 93.12 306 LEU A CA 1
ATOM 2293 C C . LEU A 1 306 ? 1.073 -11.849 16.560 1.00 93.12 306 LEU A C 1
ATOM 2295 O O . LEU A 1 306 ? 1.753 -12.140 17.545 1.00 93.12 306 LEU A O 1
ATOM 2299 N N . LYS A 1 307 ? 0.408 -10.695 16.470 1.00 93.38 307 LYS A N 1
ATOM 2300 C CA . LYS A 1 307 ? 0.419 -9.668 17.512 1.00 93.38 307 LYS A CA 1
ATOM 2301 C C . LYS A 1 307 ? -0.829 -8.807 17.412 1.00 93.38 307 LYS A C 1
ATOM 2303 O O . LYS A 1 307 ? -1.246 -8.447 16.319 1.00 93.38 307 LYS A O 1
ATOM 2308 N N . VAL A 1 308 ? -1.380 -8.432 18.561 1.00 95.31 308 VAL A N 1
ATOM 2309 C CA . VAL A 1 308 ? -2.474 -7.464 18.667 1.00 95.31 308 VAL A CA 1
ATOM 2310 C C . VAL A 1 308 ? -1.990 -6.295 19.512 1.00 95.31 308 VAL A C 1
ATOM 2312 O O . VAL A 1 308 ? -1.462 -6.492 20.610 1.00 95.31 308 VAL A O 1
ATOM 2315 N N . ARG A 1 309 ? -2.171 -5.079 19.006 1.00 92.69 309 ARG A N 1
ATOM 2316 C CA . ARG A 1 309 ? -2.044 -3.838 19.765 1.00 92.69 309 ARG A CA 1
ATOM 2317 C C . ARG A 1 309 ? -3.437 -3.256 19.961 1.00 92.69 309 ARG A C 1
ATOM 2319 O O . ARG A 1 309 ? -4.106 -2.861 19.009 1.00 92.69 309 ARG A O 1
ATOM 2326 N N . GLU A 1 310 ? -3.877 -3.261 21.213 1.00 93.00 310 GLU A N 1
ATOM 2327 C CA . GLU A 1 310 ? -5.155 -2.675 21.608 1.00 93.00 310 GLU A CA 1
ATOM 2328 C C . GLU A 1 310 ? -5.095 -1.144 21.599 1.00 93.00 310 GLU A C 1
ATOM 2330 O O . GLU A 1 310 ? -4.015 -0.548 21.571 1.00 93.00 310 GLU A O 1
ATOM 2335 N N . VAL A 1 311 ? -6.282 -0.537 21.635 1.00 89.75 311 VAL A N 1
ATOM 2336 C CA . VAL A 1 311 ? -6.489 0.907 21.584 1.00 89.75 311 VAL A CA 1
ATOM 2337 C C . VAL A 1 311 ? -5.555 1.688 22.517 1.00 89.75 311 VAL A C 1
ATOM 2339 O O . VAL A 1 311 ? -5.458 1.396 23.712 1.00 89.75 311 VAL A O 1
ATOM 2342 N N . ARG A 1 312 ? -4.904 2.715 21.960 1.00 70.44 312 ARG A N 1
ATOM 2343 C CA . ARG A 1 312 ? -4.128 3.722 22.696 1.00 70.44 312 ARG A CA 1
ATOM 2344 C C . ARG A 1 312 ? -4.729 5.119 22.566 1.00 70.44 312 ARG A C 1
ATOM 2346 O O . ARG A 1 312 ? -5.367 5.406 21.526 1.00 70.44 312 ARG A O 1
#

Solvent-accessible surface area (backbone atoms only — not comparable to full-atom values): 18812 Å² total; per-residue (Å²): 138,86,87,84,89,82,89,82,88,83,89,84,86,87,82,89,82,76,91,75,89,76,77,77,74,85,74,83,88,75,95,77,70,88,72,74,63,94,59,64,45,85,41,70,46,48,71,70,54,38,56,52,51,48,51,54,49,52,51,36,39,74,73,62,78,36,55,74,69,56,45,53,54,53,46,53,51,46,68,67,39,57,23,44,37,56,51,48,51,58,51,50,54,53,50,58,60,71,72,51,85,84,76,87,84,77,87,92,66,99,80,54,79,80,71,62,62,68,66,58,59,60,56,55,57,54,56,61,65,62,74,75,74,82,83,78,82,95,67,86,80,77,86,72,86,77,76,84,77,69,71,88,74,62,75,84,79,78,73,83,77,58,47,31,51,35,29,68,15,42,48,52,47,51,54,54,44,27,72,75,69,76,45,51,68,27,46,30,37,37,19,26,52,82,38,31,43,36,33,24,73,29,93,94,33,81,59,28,23,29,44,29,33,34,66,99,52,79,42,76,33,90,72,72,67,66,38,85,32,65,90,81,67,58,66,44,54,60,80,73,43,36,40,61,41,41,21,53,49,44,74,45,40,30,68,74,18,63,29,76,83,29,39,72,53,35,32,34,41,33,42,41,91,56,71,104,52,38,78,41,64,36,30,40,36,32,25,35,28,99,84,71,35,35,21,35,38,34,23,40,42,75,34,49,79,73,47,76,40,55,51,95

pLDDT: mean 73.87, std 22.13, range [30.2, 97.25]

Nearest PDB structures (foldseek):
  7myj-assembly1_A  TM=2.186E-01  e=1.963E+00  Homo sapiens
  3i2m-assembly1_X  TM=2.177E-01  e=5.996E-01  Human gammaherpesvirus 8

Radius of gyration: 31.81 Å; Cα contacts (8 Å, |Δi|>4): 402; chains: 1; bounding box: 108×71×71 Å

Secondary structure (DSSP, 8-state):
---------------------------SS---------S-TTSBPPHHHHHHHHHHHHHHHHTTSS-HHHHHHHHHHHHH--BHHHHHHHHHHHHHHHTSPPPPPPPP-TT-TTTSHHHHHHHHHHHHHHTTSS-----PPP--------GGG----------TTSHHHHHHHHHHHHHHHSS-EESEEEEESS-EEEEEEETTEEEEEEEEEESSSEEEPSS-SSEEPPTTPPPEETTS--HHHHHHHHHHHHHHTT-TT-EEEEEEEE--SSSTTTTS-EEEEEEE-TT--EEEEEEETTS-EEEEE---

Mean predicted aligned error: 20.49 Å